Protein AF-A0A3N9USU7-F1 (afdb_monomer)

Nearest PDB structures (foldseek):
  6voa-assembly1_F  TM=7.037E-01  e=1.108E-03  Bos taurus
  4r7s-assembly1_A  TM=7.407E-01  e=3.455E-03  Parabacteroides merdae ATCC 43184
  2dba-assembly1_A  TM=7.774E-01  e=4.680E-02  Homo sapiens
  7kzv-assembly1_H  TM=7.382E-01  e=5.145E-02  Homo sapiens
  7kzv-assembly1_G  TM=6.366E-01  e=1.098E-01  Homo sapiens

Structure (mmCIF, N/CA/C/O backbone):
data_AF-A0A3N9USU7-F1
#
_entry.id   AF-A0A3N9USU7-F1
#
loop_
_atom_site.group_PDB
_atom_site.id
_atom_site.type_symbol
_atom_site.label_atom_id
_atom_site.label_alt_id
_atom_site.label_comp_id
_atom_site.label_asym_id
_atom_site.label_entity_id
_atom_site.label_seq_id
_atom_site.pdbx_PDB_ins_code
_atom_site.Cartn_x
_atom_site.Cartn_y
_atom_site.Cartn_z
_atom_site.occupancy
_atom_site.B_iso_or_equiv
_atom_site.auth_seq_id
_atom_site.auth_comp_id
_atom_site.auth_asym_id
_atom_site.auth_atom_id
_atom_site.pdbx_PDB_model_num
ATOM 1 N N . MET A 1 1 ? 10.419 -3.767 26.900 1.00 34.09 1 MET A N 1
ATOM 2 C CA . MET A 1 1 ? 9.539 -2.822 27.624 1.00 34.09 1 MET A CA 1
ATOM 3 C C . MET A 1 1 ? 8.390 -2.429 26.709 1.00 34.09 1 MET A C 1
ATOM 5 O O . MET A 1 1 ? 8.584 -2.387 25.503 1.00 34.09 1 MET A O 1
ATOM 9 N N . ALA A 1 2 ? 7.192 -2.307 27.275 1.00 44.47 2 ALA A N 1
ATOM 10 C CA . ALA A 1 2 ? 5.899 -2.467 26.617 1.00 44.47 2 ALA A CA 1
ATOM 11 C C . ALA A 1 2 ? 5.572 -1.433 25.521 1.00 44.47 2 ALA A C 1
ATOM 13 O O . ALA A 1 2 ? 5.472 -0.245 25.803 1.00 44.47 2 ALA A O 1
ATOM 14 N N . ALA A 1 3 ? 5.294 -1.914 24.306 1.00 43.53 3 ALA A N 1
ATOM 15 C CA . ALA A 1 3 ? 4.628 -1.146 23.243 1.00 43.53 3 ALA A CA 1
ATOM 16 C C . ALA A 1 3 ? 3.337 -1.831 22.736 1.00 43.53 3 ALA A C 1
ATOM 18 O O . ALA A 1 3 ? 2.728 -1.385 21.772 1.00 43.53 3 ALA A O 1
ATOM 19 N N . GLY A 1 4 ? 2.903 -2.920 23.382 1.00 44.00 4 GLY A N 1
ATOM 20 C CA . GLY A 1 4 ? 1.791 -3.760 22.916 1.00 44.00 4 GLY A CA 1
ATOM 21 C C . GLY A 1 4 ? 0.392 -3.370 23.408 1.00 44.00 4 GLY A C 1
ATOM 22 O O . GLY A 1 4 ? -0.530 -4.137 23.193 1.00 44.00 4 GLY A O 1
ATOM 23 N N . GLY A 1 5 ? 0.219 -2.241 24.110 1.00 54.34 5 GLY A N 1
ATOM 24 C CA . GLY A 1 5 ? -1.066 -1.896 24.753 1.00 54.34 5 GLY A CA 1
ATOM 25 C C . GLY A 1 5 ? -1.730 -0.596 24.293 1.00 54.34 5 GLY A C 1
ATOM 26 O O . GLY A 1 5 ? -2.933 -0.426 24.472 1.00 54.34 5 GLY A O 1
ATOM 27 N N . GLN A 1 6 ? -0.972 0.328 23.700 1.00 61.78 6 GLN A N 1
ATOM 28 C CA . GLN A 1 6 ? -1.475 1.655 23.334 1.00 61.78 6 GLN A CA 1
ATOM 29 C C . GLN A 1 6 ? -2.353 1.680 22.067 1.00 61.78 6 GLN A C 1
ATOM 31 O O . GLN A 1 6 ? -3.405 2.323 22.124 1.00 61.78 6 GLN A O 1
ATOM 36 N N . PRO A 1 7 ? -2.017 0.982 20.956 1.00 72.00 7 PRO A N 1
ATOM 37 C CA . PRO A 1 7 ? -2.860 1.032 19.760 1.00 72.00 7 PRO A CA 1
ATOM 38 C C . PRO A 1 7 ? -4.224 0.368 19.991 1.00 72.00 7 PRO A C 1
ATOM 40 O O . PRO A 1 7 ? -5.241 0.927 19.598 1.00 72.00 7 PRO A O 1
ATOM 43 N N . ASP A 1 8 ? -4.285 -0.754 20.713 1.00 82.19 8 ASP A N 1
ATOM 44 C CA . ASP A 1 8 ? -5.541 -1.486 20.932 1.00 82.19 8 ASP A CA 1
ATOM 45 C C . ASP A 1 8 ? -6.534 -0.720 21.820 1.00 82.19 8 ASP A C 1
ATOM 47 O O . ASP A 1 8 ? -7.746 -0.751 21.587 1.00 82.19 8 ASP A O 1
ATOM 51 N N . GLN A 1 9 ? -6.039 -0.010 22.841 1.00 87.19 9 GLN A N 1
ATOM 52 C CA . GLN A 1 9 ? -6.876 0.864 23.667 1.00 87.19 9 GLN A CA 1
ATOM 53 C C . GLN A 1 9 ? -7.347 2.091 22.881 1.00 87.19 9 GLN A C 1
ATOM 55 O O . GLN A 1 9 ? -8.535 2.418 22.929 1.00 87.19 9 GLN A O 1
ATOM 60 N N . ALA A 1 10 ? -6.453 2.727 22.115 1.00 89.31 10 ALA A N 1
ATOM 61 C CA . ALA A 1 10 ? -6.803 3.862 21.266 1.00 89.31 10 ALA A CA 1
ATOM 62 C C . ALA A 1 10 ? -7.875 3.482 20.233 1.00 89.31 10 ALA A C 1
ATOM 64 O O . ALA A 1 10 ? -8.886 4.174 20.123 1.00 89.31 10 ALA A O 1
ATOM 65 N N . ILE A 1 11 ? -7.720 2.340 19.554 1.00 93.50 11 ILE A N 1
ATOM 66 C CA . ILE A 1 11 ? -8.699 1.816 18.591 1.00 93.50 11 ILE A CA 1
ATOM 67 C C . ILE A 1 11 ? -10.077 1.682 19.241 1.00 93.50 11 ILE A C 1
ATOM 69 O O . ILE A 1 11 ? -11.057 2.161 18.677 1.00 93.50 11 ILE A O 1
ATOM 73 N N . LYS A 1 12 ? -10.176 1.091 20.440 1.00 93.44 12 LYS A N 1
ATOM 74 C CA . LYS A 1 12 ? -11.467 0.933 21.138 1.00 93.44 12 LYS A CA 1
ATOM 75 C C . LYS A 1 12 ? -12.137 2.274 21.437 1.00 93.44 12 LYS A C 1
ATOM 77 O O . LYS A 1 12 ? -13.338 2.413 21.206 1.00 93.44 12 LYS A O 1
ATOM 82 N N . ILE A 1 13 ? -11.376 3.251 21.930 1.00 94.12 13 ILE A N 1
ATOM 83 C CA . ILE A 1 13 ? -11.892 4.590 22.256 1.00 94.12 13 ILE A CA 1
ATOM 84 C C . ILE A 1 13 ? -12.373 5.294 20.984 1.00 94.12 13 ILE A C 1
ATOM 86 O O . ILE A 1 13 ? -13.495 5.798 20.932 1.00 94.12 13 ILE A O 1
ATOM 90 N N . ILE A 1 14 ? -11.565 5.276 19.925 1.00 94.75 14 ILE A N 1
ATOM 91 C CA . ILE A 1 14 ? -11.911 5.934 18.664 1.00 94.75 14 ILE A CA 1
ATOM 92 C C . ILE A 1 14 ? -13.103 5.232 18.001 1.00 94.75 14 ILE A C 1
ATOM 94 O O . ILE A 1 14 ? -14.000 5.898 17.496 1.00 94.75 14 ILE A O 1
ATOM 98 N N . GLN A 1 15 ? -13.195 3.901 18.062 1.00 95.62 15 GLN A N 1
ATOM 99 C CA . GLN A 1 15 ? -14.369 3.163 17.585 1.00 95.62 15 GLN A CA 1
ATOM 100 C C . GLN A 1 15 ? -15.650 3.573 18.322 1.00 95.62 15 GLN A C 1
ATOM 102 O O . GLN A 1 15 ? -16.704 3.667 17.695 1.00 95.62 15 GLN A O 1
ATOM 107 N N . GLN A 1 16 ? -15.590 3.829 19.633 1.00 95.50 16 GLN A N 1
ATOM 108 C CA . GLN A 1 16 ? -16.732 4.380 20.368 1.00 95.50 16 GLN A CA 1
ATOM 109 C C . GLN A 1 16 ? -17.076 5.791 19.880 1.00 95.50 16 GLN A C 1
ATOM 111 O O . GLN A 1 16 ? -18.247 6.069 19.632 1.00 95.50 16 GLN A O 1
ATOM 116 N N . ALA A 1 17 ? -16.079 6.650 19.655 1.00 93.25 17 ALA A N 1
ATOM 117 C CA . ALA A 1 17 ? -16.295 7.985 19.098 1.00 93.25 17 ALA A CA 1
ATOM 118 C C . ALA A 1 17 ? -16.942 7.937 17.699 1.00 93.25 17 ALA A C 1
ATOM 120 O O . ALA A 1 17 ? -17.908 8.654 17.440 1.00 93.25 17 ALA A O 1
ATOM 121 N N . VAL A 1 18 ? -16.486 7.032 16.825 1.00 95.25 18 VAL A N 1
ATOM 122 C CA . VAL A 1 18 ? -17.090 6.785 15.506 1.00 95.25 18 VAL A CA 1
ATOM 123 C C . VAL A 1 18 ? -18.512 6.235 15.645 1.00 95.25 18 VAL A C 1
ATOM 125 O O . VAL A 1 18 ? -19.381 6.611 14.872 1.00 95.25 18 VAL A O 1
ATOM 128 N N . LYS A 1 19 ? -18.809 5.386 16.636 1.00 95.44 19 LYS A N 1
ATOM 129 C CA . LYS A 1 19 ? -20.190 4.929 16.886 1.00 95.44 19 LYS A CA 1
ATOM 130 C C . LYS A 1 19 ? -21.110 6.067 17.327 1.00 95.44 19 LYS A C 1
ATOM 132 O O . LYS A 1 19 ? -22.258 6.105 16.896 1.00 95.44 19 LYS A O 1
ATOM 137 N N . LEU A 1 20 ? -20.616 6.973 18.171 1.00 95.81 20 LEU A N 1
ATOM 138 C CA . LEU A 1 20 ? -21.375 8.125 18.665 1.00 95.81 20 LEU A CA 1
ATOM 139 C C . LEU A 1 20 ? -21.630 9.157 17.564 1.00 95.81 20 LEU A C 1
ATOM 141 O O . LEU A 1 20 ? -22.724 9.707 17.479 1.00 95.81 20 LEU A O 1
ATOM 145 N N . ASN A 1 21 ? -20.645 9.389 16.696 1.00 94.44 21 ASN A N 1
ATOM 146 C CA . ASN A 1 21 ? -20.811 10.224 15.516 1.00 94.44 21 ASN A CA 1
ATOM 147 C C . ASN A 1 21 ? -20.295 9.507 14.263 1.00 94.44 21 ASN A C 1
ATOM 149 O O . ASN A 1 21 ? -19.167 9.758 13.820 1.00 94.44 21 ASN A O 1
ATOM 153 N N . PRO A 1 22 ? -21.142 8.674 13.629 1.00 93.44 22 PRO A N 1
ATOM 154 C CA . PRO A 1 22 ? -20.738 7.909 12.467 1.00 93.44 22 PRO A CA 1
ATOM 155 C C . PRO A 1 22 ? -20.273 8.776 11.323 1.00 93.44 22 PRO A C 1
ATOM 157 O O . PRO A 1 22 ? -19.452 8.293 10.575 1.00 93.44 22 PRO A O 1
ATOM 160 N N . LYS A 1 23 ? -20.748 10.015 11.157 1.00 94.50 23 LYS A N 1
ATOM 161 C CA . LYS A 1 23 ? -20.393 10.874 10.014 1.00 94.50 23 LYS A CA 1
ATOM 162 C C . LYS A 1 23 ? -19.102 11.672 10.217 1.00 94.50 23 LYS A C 1
ATOM 164 O O . LYS A 1 23 ? -18.690 12.362 9.289 1.00 94.50 23 LYS A O 1
ATOM 169 N N . SER A 1 24 ? -18.472 11.588 11.389 1.00 96.38 24 SER A N 1
ATOM 170 C CA . SER A 1 24 ? -17.226 12.305 11.660 1.00 96.38 24 SER A CA 1
ATOM 171 C C . SER A 1 24 ? -16.084 11.749 10.810 1.00 96.38 24 SER A C 1
ATOM 173 O O . SER A 1 24 ? -15.564 10.666 11.084 1.00 96.38 24 SER A O 1
ATOM 175 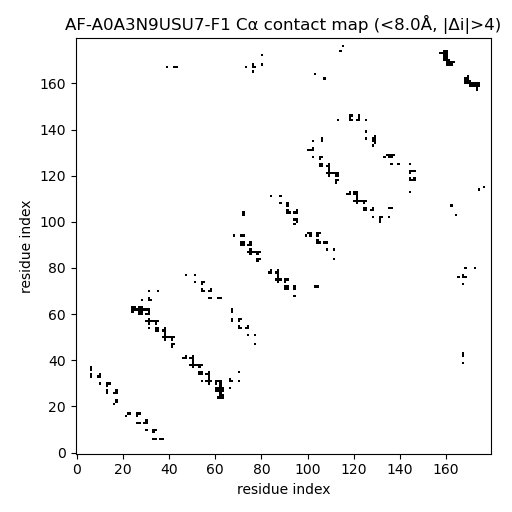N N . VAL A 1 25 ? -15.694 12.497 9.774 1.00 95.94 25 VAL A N 1
ATOM 176 C CA . VAL A 1 25 ? -14.514 12.178 8.956 1.00 95.94 25 VAL A CA 1
ATOM 177 C C . VAL A 1 25 ? -13.261 12.217 9.822 1.00 95.94 25 VAL A C 1
ATOM 179 O O . VAL A 1 25 ? -12.462 11.302 9.739 1.00 95.94 25 VAL A O 1
ATOM 182 N N . GLU A 1 26 ? -13.141 13.183 10.734 1.00 95.06 26 GLU A N 1
ATOM 183 C CA . GLU A 1 26 ? -11.996 13.307 11.641 1.00 95.06 26 GLU A CA 1
ATOM 184 C C . GLU A 1 26 ? -11.804 12.065 12.527 1.00 95.06 26 GLU A C 1
ATOM 186 O O . GLU A 1 26 ? -10.711 11.504 12.585 1.00 95.06 26 GLU A O 1
ATOM 191 N N . ALA A 1 27 ? -12.871 11.566 13.165 1.00 95.31 27 ALA A N 1
ATOM 192 C CA . ALA A 1 27 ? -12.779 10.368 14.004 1.00 95.31 27 ALA A CA 1
ATOM 193 C C . ALA A 1 27 ? -12.429 9.116 13.180 1.00 95.31 27 ALA A C 1
ATOM 195 O O . ALA A 1 27 ? -11.672 8.257 13.632 1.00 95.31 27 ALA A O 1
ATOM 196 N N . ARG A 1 28 ? -12.952 9.020 11.954 1.00 97.25 28 ARG A N 1
ATOM 197 C CA . ARG A 1 28 ? -12.626 7.944 11.009 1.00 97.25 28 ARG A CA 1
ATOM 198 C C . ARG A 1 28 ? -11.190 8.039 10.487 1.00 97.25 28 ARG A C 1
ATOM 200 O O . ARG A 1 28 ? -10.523 7.013 10.404 1.00 97.25 28 ARG A O 1
ATOM 207 N N . SER A 1 29 ? -10.700 9.242 10.187 1.00 97.38 29 SER A N 1
ATOM 208 C CA . SER A 1 29 ? -9.308 9.510 9.806 1.00 97.38 29 SER A CA 1
ATOM 209 C C . SER A 1 29 ? -8.358 9.128 10.927 1.00 97.38 29 SER A C 1
ATOM 211 O O . SER A 1 29 ? -7.372 8.435 10.687 1.00 97.38 29 SER A O 1
ATOM 213 N N . LEU A 1 30 ? -8.686 9.498 12.167 1.00 96.19 30 LEU A N 1
ATOM 214 C CA . LEU A 1 30 ? -7.908 9.109 13.336 1.00 96.19 30 LEU A CA 1
ATOM 215 C C . LEU A 1 30 ? -7.885 7.585 13.502 1.00 96.19 30 LEU A C 1
ATOM 217 O O . LEU A 1 30 ? -6.827 7.010 13.748 1.00 96.19 30 LEU A O 1
ATOM 221 N N . LEU A 1 31 ? -9.025 6.915 13.303 1.00 96.44 31 LEU A N 1
ATOM 222 C CA . LEU A 1 31 ? -9.096 5.455 13.341 1.00 96.44 31 LEU A CA 1
ATOM 223 C C . LEU A 1 31 ? -8.201 4.821 12.266 1.00 96.44 31 LEU A C 1
ATOM 225 O O . LEU A 1 31 ? -7.416 3.924 12.573 1.00 96.44 31 LEU A O 1
ATOM 229 N N . GLY A 1 32 ? -8.276 5.317 11.028 1.00 96.94 32 GLY A N 1
ATOM 230 C CA . GLY A 1 32 ? -7.427 4.877 9.921 1.00 96.94 32 GLY A CA 1
ATOM 231 C C . GLY A 1 32 ? -5.936 5.089 10.195 1.00 96.94 32 GLY A C 1
ATOM 232 O O . GLY A 1 32 ? -5.133 4.188 9.962 1.00 96.94 32 GLY A O 1
ATOM 233 N N . ALA A 1 33 ? -5.560 6.235 10.765 1.00 95.25 33 ALA A N 1
ATOM 234 C CA . ALA A 1 33 ? -4.178 6.543 11.118 1.00 95.25 33 ALA A CA 1
ATOM 235 C C . ALA A 1 33 ? -3.625 5.602 12.202 1.00 95.25 33 ALA A C 1
ATOM 237 O O . ALA A 1 33 ? -2.498 5.117 12.075 1.00 95.25 33 ALA A O 1
ATOM 238 N N . VAL A 1 34 ? -4.413 5.290 13.237 1.00 95.50 34 VAL A N 1
ATOM 239 C CA . VAL A 1 34 ? -3.999 4.342 14.286 1.00 95.50 34 VAL A CA 1
ATOM 240 C C . VAL A 1 34 ? -3.858 2.926 13.723 1.00 95.50 34 VAL A C 1
ATOM 242 O O . VAL A 1 34 ? -2.869 2.251 14.015 1.00 95.50 34 VAL A O 1
ATOM 245 N N . TYR A 1 35 ? -4.779 2.492 12.860 1.00 96.94 35 TYR A N 1
ATOM 246 C CA . TYR A 1 35 ? -4.643 1.218 12.151 1.00 96.94 35 TYR A CA 1
ATOM 247 C C . TYR A 1 35 ? -3.398 1.170 11.260 1.00 96.94 35 TYR A C 1
ATOM 249 O O . TYR A 1 35 ? -2.695 0.159 11.241 1.00 96.94 35 TYR A O 1
ATOM 257 N N . ASN A 1 36 ? -3.066 2.267 10.575 1.00 94.06 36 ASN A N 1
ATOM 258 C CA . ASN A 1 36 ? -1.843 2.360 9.785 1.00 94.06 36 ASN A CA 1
ATOM 259 C C . ASN A 1 36 ? -0.592 2.197 10.666 1.00 94.06 36 ASN A C 1
ATOM 261 O O . ASN A 1 36 ? 0.300 1.417 10.343 1.00 94.06 36 ASN A O 1
ATOM 265 N N . GLN A 1 37 ? -0.537 2.878 11.815 1.00 92.25 37 GLN A N 1
ATOM 266 C CA . GLN A 1 37 ? 0.569 2.738 12.771 1.00 92.25 37 GLN A CA 1
ATOM 267 C C . GLN A 1 37 ? 0.694 1.305 13.302 1.00 92.25 37 GLN A C 1
ATOM 269 O O . GLN A 1 37 ? 1.800 0.760 13.356 1.00 92.25 37 GLN A O 1
ATOM 274 N N . GLN A 1 38 ? -0.432 0.671 13.641 1.00 93.25 38 GLN A N 1
ATOM 275 C CA . GLN A 1 38 ? -0.467 -0.728 14.062 1.00 93.25 38 GLN A CA 1
ATOM 276 C C . GLN A 1 38 ? 0.068 -1.650 12.961 1.00 93.25 38 GLN A C 1
ATOM 278 O O . GLN A 1 38 ? 0.924 -2.494 13.231 1.00 93.25 38 GLN A O 1
ATOM 283 N N . ALA A 1 39 ? -0.370 -1.457 11.714 1.00 93.06 39 ALA A N 1
ATOM 284 C CA . ALA A 1 39 ? 0.133 -2.212 10.576 1.00 93.06 39 ALA A CA 1
ATOM 285 C C . ALA A 1 39 ? 1.648 -2.053 10.413 1.00 93.06 39 ALA A C 1
ATOM 287 O O . ALA A 1 39 ? 2.347 -3.047 10.234 1.00 93.06 39 ALA A O 1
ATOM 288 N N . MET A 1 40 ? 2.183 -0.833 10.529 1.00 88.50 40 MET A N 1
ATOM 289 C CA . MET A 1 40 ? 3.626 -0.598 10.404 1.00 88.50 40 MET A CA 1
ATOM 290 C C . MET A 1 40 ? 4.412 -1.344 11.488 1.00 88.50 40 MET A C 1
ATOM 292 O O . MET A 1 40 ? 5.423 -1.979 11.188 1.00 88.50 40 MET A O 1
ATOM 296 N N . ALA A 1 41 ? 3.925 -1.331 12.732 1.00 89.00 41 ALA A N 1
ATOM 297 C CA . ALA A 1 41 ? 4.538 -2.077 13.828 1.00 89.00 41 ALA A CA 1
ATOM 298 C C . ALA A 1 41 ? 4.497 -3.598 13.591 1.00 89.00 41 ALA A C 1
ATOM 300 O O . ALA A 1 41 ? 5.492 -4.289 13.813 1.00 89.00 41 ALA A O 1
ATOM 301 N N . LEU A 1 42 ? 3.377 -4.124 13.086 1.00 90.12 42 LEU A N 1
ATOM 302 C CA . LEU A 1 42 ? 3.230 -5.541 12.735 1.00 90.12 42 LEU A CA 1
ATOM 303 C C . LEU A 1 42 ? 4.167 -5.944 11.587 1.00 90.12 42 LEU A C 1
ATOM 305 O O . LEU A 1 42 ? 4.771 -7.016 11.622 1.00 90.12 42 LEU A O 1
ATOM 309 N N . LEU A 1 43 ? 4.373 -5.059 10.609 1.00 84.31 43 LEU A N 1
ATOM 310 C CA . LEU A 1 43 ? 5.288 -5.281 9.487 1.00 84.31 43 LEU A CA 1
ATOM 311 C C . LEU A 1 43 ? 6.753 -5.320 9.911 1.00 84.31 43 LEU A C 1
ATOM 313 O O . LEU A 1 43 ? 7.513 -6.101 9.330 1.00 84.31 43 LEU A O 1
ATOM 317 N N . GLN A 1 44 ? 7.140 -4.520 10.909 1.00 83.31 44 GLN A N 1
ATOM 318 C CA . GLN A 1 44 ? 8.469 -4.580 11.529 1.00 83.31 44 GLN A CA 1
ATOM 319 C C . GLN A 1 44 ? 8.691 -5.896 12.281 1.00 83.31 44 GLN A C 1
ATOM 321 O O . GLN A 1 44 ? 9.804 -6.412 12.304 1.00 83.31 44 GLN A O 1
ATOM 326 N N . GLN A 1 45 ? 7.626 -6.463 12.849 1.00 86.75 45 GLN A N 1
ATOM 327 C CA . GLN A 1 45 ? 7.648 -7.769 13.513 1.00 86.75 45 GLN A CA 1
ATOM 328 C C . GLN A 1 45 ? 7.560 -8.946 12.525 1.00 86.75 45 GLN A C 1
ATOM 330 O O . GLN A 1 45 ? 7.634 -10.099 12.939 1.00 86.75 45 GLN A O 1
ATOM 335 N N . GLY A 1 46 ? 7.387 -8.679 11.225 1.00 84.94 46 GLY A N 1
ATOM 336 C CA . GLY A 1 46 ? 7.219 -9.708 10.196 1.00 84.94 46 GLY A CA 1
ATOM 337 C C . GLY A 1 46 ? 5.831 -10.356 10.169 1.00 84.94 46 GLY A C 1
ATOM 338 O O . GLY A 1 46 ? 5.625 -11.307 9.420 1.00 84.94 46 GLY A O 1
ATOM 339 N N . ASN A 1 47 ? 4.864 -9.845 10.935 1.00 90.31 47 ASN A N 1
ATOM 340 C CA . ASN A 1 47 ? 3.505 -10.374 10.973 1.00 90.31 47 ASN A CA 1
ATOM 341 C C . ASN A 1 47 ? 2.667 -9.797 9.817 1.00 90.31 47 ASN A C 1
ATOM 343 O O . ASN A 1 47 ? 1.899 -8.849 9.990 1.00 90.31 47 ASN A O 1
ATOM 347 N N . LEU A 1 48 ? 2.878 -10.344 8.616 1.00 88.19 48 LEU A N 1
ATOM 348 C CA . LEU A 1 48 ? 2.313 -9.816 7.368 1.00 88.19 48 LEU A CA 1
ATOM 349 C C . LEU A 1 48 ? 0.782 -9.894 7.326 1.00 88.19 48 LEU A C 1
ATOM 351 O O . LEU A 1 48 ? 0.136 -8.923 6.936 1.00 88.19 48 LEU A O 1
ATOM 355 N N . ASP A 1 49 ? 0.189 -11.004 7.773 1.00 92.75 49 ASP A N 1
ATOM 356 C CA . ASP A 1 49 ? -1.267 -11.171 7.726 1.00 92.75 49 ASP A CA 1
ATOM 357 C C . ASP A 1 49 ? -1.982 -10.237 8.706 1.00 92.75 49 ASP A C 1
ATOM 359 O O . ASP A 1 49 ? -2.955 -9.584 8.325 1.00 92.75 49 ASP A O 1
ATOM 363 N N . ALA A 1 50 ? -1.477 -10.093 9.937 1.00 93.50 50 ALA A N 1
ATOM 364 C CA . ALA A 1 50 ? -2.050 -9.144 10.890 1.00 93.50 50 ALA A CA 1
ATOM 365 C C . ALA A 1 50 ? -1.885 -7.695 10.405 1.00 93.50 50 ALA A C 1
ATOM 367 O O . ALA A 1 50 ? -2.791 -6.877 10.563 1.00 93.50 50 ALA A O 1
ATOM 368 N N . ALA A 1 51 ? -0.751 -7.371 9.777 1.00 93.69 51 ALA A N 1
ATOM 369 C CA . ALA A 1 51 ? -0.558 -6.059 9.178 1.00 93.69 51 ALA A CA 1
ATOM 370 C C . ALA A 1 51 ? -1.553 -5.781 8.048 1.00 93.69 51 ALA A C 1
ATOM 372 O O . ALA A 1 51 ? -2.095 -4.679 7.975 1.00 93.69 51 ALA A O 1
ATOM 373 N N . ARG A 1 52 ? -1.825 -6.777 7.193 1.00 95.19 52 ARG A N 1
ATOM 374 C CA . ARG A 1 52 ? -2.830 -6.656 6.133 1.00 95.19 52 ARG A CA 1
ATOM 375 C C . ARG A 1 52 ? -4.207 -6.365 6.716 1.00 95.19 52 ARG A C 1
ATOM 377 O O . ARG A 1 52 ? -4.849 -5.413 6.287 1.00 95.19 52 ARG A O 1
ATOM 384 N N . GLN A 1 53 ? -4.613 -7.129 7.731 1.00 96.38 53 GLN A N 1
ATOM 385 C CA . GLN A 1 53 ? -5.893 -6.935 8.416 1.00 96.38 53 GLN A CA 1
ATOM 386 C C . GLN A 1 53 ? -6.008 -5.532 9.022 1.00 96.38 53 GLN A C 1
ATOM 388 O O . GLN A 1 53 ? -7.057 -4.903 8.912 1.00 96.38 53 GLN A O 1
ATOM 393 N N . ALA A 1 54 ? -4.931 -5.015 9.622 1.00 95.88 54 ALA A N 1
ATOM 394 C CA . ALA A 1 54 ? -4.910 -3.656 10.153 1.00 95.88 54 ALA A CA 1
ATOM 395 C C . ALA A 1 54 ? -5.059 -2.601 9.039 1.00 95.88 54 ALA A C 1
ATOM 397 O O . ALA A 1 54 ? -5.880 -1.697 9.171 1.00 95.88 54 ALA A O 1
ATOM 398 N N . LEU A 1 55 ? -4.342 -2.734 7.915 1.00 96.56 55 LEU A N 1
ATOM 399 C CA . LEU A 1 55 ? -4.483 -1.820 6.769 1.00 96.56 55 LEU A CA 1
ATOM 400 C C . LEU A 1 55 ? -5.903 -1.846 6.190 1.00 96.56 55 LEU A C 1
ATOM 402 O O . LEU A 1 55 ? -6.498 -0.794 5.969 1.00 96.56 55 LEU A O 1
ATOM 406 N N . GLU A 1 56 ? -6.467 -3.038 5.993 1.00 96.81 56 GLU A N 1
ATOM 407 C CA . GLU A 1 56 ? -7.836 -3.216 5.504 1.00 96.81 56 GLU A CA 1
ATOM 408 C C . GLU A 1 56 ? -8.859 -2.602 6.469 1.00 96.81 56 GLU A C 1
ATOM 410 O O . GLU A 1 56 ? -9.753 -1.881 6.029 1.00 96.81 56 GLU A O 1
ATOM 415 N N . AL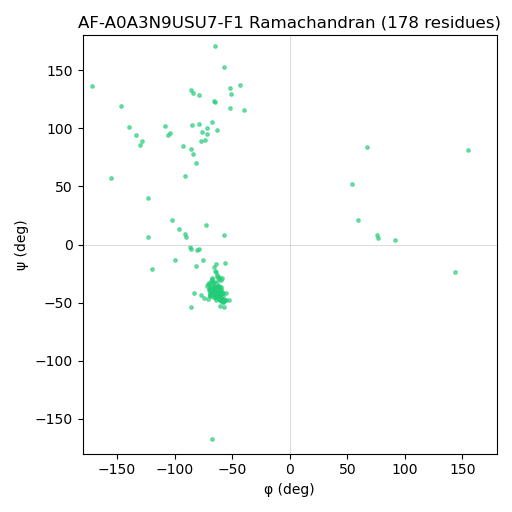A A 1 57 ? -8.702 -2.801 7.782 1.00 96.88 57 ALA A N 1
ATOM 416 C CA . ALA A 1 57 ? -9.554 -2.175 8.792 1.00 96.88 57 ALA A CA 1
ATOM 417 C C . ALA A 1 57 ? -9.461 -0.640 8.762 1.00 96.88 57 ALA A C 1
ATOM 419 O O . ALA A 1 57 ? -10.484 0.041 8.865 1.00 96.88 57 ALA A O 1
ATOM 420 N N . GLY A 1 58 ? -8.259 -0.094 8.556 1.00 96.75 58 GLY A N 1
ATOM 421 C CA . GLY A 1 58 ? -8.052 1.339 8.361 1.00 96.75 58 GLY A CA 1
ATOM 422 C C . GLY A 1 58 ? -8.789 1.875 7.134 1.00 96.75 58 GLY A C 1
ATOM 423 O O . GLY A 1 58 ? -9.455 2.904 7.223 1.00 96.75 58 GLY A O 1
ATOM 424 N N . ILE A 1 59 ? -8.742 1.156 6.009 1.00 95.88 59 ILE A N 1
ATOM 425 C CA . ILE A 1 59 ? -9.453 1.533 4.774 1.00 95.88 59 ILE A CA 1
ATOM 426 C C . ILE A 1 59 ? -10.971 1.493 5.004 1.00 95.88 59 ILE A C 1
ATOM 428 O O . ILE A 1 59 ? -11.693 2.412 4.611 1.00 95.88 59 ILE A O 1
ATOM 432 N N . GLN A 1 60 ? -11.472 0.474 5.711 1.00 96.44 60 GLN A N 1
ATOM 433 C CA . GLN A 1 60 ? -12.895 0.363 6.054 1.00 96.44 60 GLN A CA 1
ATOM 434 C C . GLN A 1 60 ? -13.388 1.465 6.998 1.00 96.44 60 GLN A C 1
ATOM 436 O O . GLN A 1 60 ? -14.593 1.728 7.039 1.00 96.44 60 GLN A O 1
ATOM 441 N N . ALA A 1 61 ? -12.490 2.146 7.720 1.00 95.00 61 ALA A N 1
ATOM 442 C CA . ALA A 1 61 ? -12.862 3.301 8.529 1.00 95.00 61 ALA A CA 1
ATOM 443 C C . ALA A 1 61 ? -13.389 4.463 7.672 1.00 95.00 61 ALA A C 1
ATOM 445 O O . ALA A 1 61 ? -14.176 5.258 8.182 1.00 95.00 61 ALA A O 1
ATOM 446 N N . LYS A 1 62 ? -13.030 4.536 6.377 1.00 93.88 62 LYS A N 1
ATOM 447 C CA . LYS A 1 62 ? -13.454 5.598 5.443 1.00 93.88 62 LYS A CA 1
ATOM 448 C C . LYS A 1 62 ? -13.137 6.995 5.988 1.00 93.88 62 LYS A C 1
ATOM 450 O O . LYS A 1 62 ? -14.029 7.842 6.114 1.00 93.88 62 LYS A O 1
ATOM 455 N N . GLY A 1 63 ? -11.877 7.176 6.384 1.00 93.94 63 GLY A N 1
ATOM 456 C CA . GLY A 1 63 ? -11.320 8.479 6.739 1.00 93.94 63 GLY A CA 1
ATOM 457 C C . GLY A 1 63 ? -11.223 9.407 5.528 1.00 93.94 63 GLY A C 1
ATOM 458 O O . GLY A 1 63 ? -11.800 9.152 4.472 1.00 93.94 63 GLY A O 1
ATOM 459 N N . ASP A 1 64 ? -10.493 10.500 5.688 1.00 94.94 64 ASP A N 1
ATOM 460 C CA . ASP A 1 64 ? -10.184 11.406 4.587 1.00 94.94 64 ASP A CA 1
ATOM 461 C C . ASP A 1 64 ? -9.308 10.752 3.501 1.00 94.94 64 ASP A C 1
ATOM 463 O O . ASP A 1 64 ? -8.803 9.629 3.638 1.00 94.94 64 ASP A O 1
ATOM 467 N N . ALA A 1 65 ? -9.163 11.477 2.390 1.00 92.06 65 ALA A N 1
ATOM 468 C CA . ALA A 1 65 ? 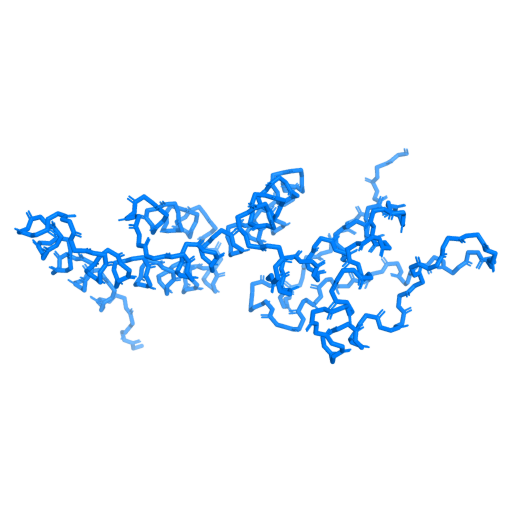-8.411 11.029 1.227 1.00 92.06 65 ALA A CA 1
ATOM 469 C C . ALA A 1 65 ? -6.942 10.746 1.566 1.00 92.06 65 ALA A C 1
ATOM 471 O O . ALA A 1 65 ? -6.451 9.668 1.252 1.00 92.06 65 ALA A O 1
ATOM 472 N N . ALA A 1 66 ? -6.271 11.641 2.297 1.00 90.94 66 ALA A N 1
ATOM 473 C CA . ALA A 1 66 ? -4.848 11.508 2.604 1.00 90.94 66 ALA A CA 1
ATOM 474 C C . ALA A 1 66 ? -4.540 10.251 3.439 1.00 90.94 66 ALA A C 1
ATOM 476 O O . ALA A 1 66 ? -3.588 9.520 3.155 1.00 90.94 66 ALA A O 1
ATOM 477 N N . VAL 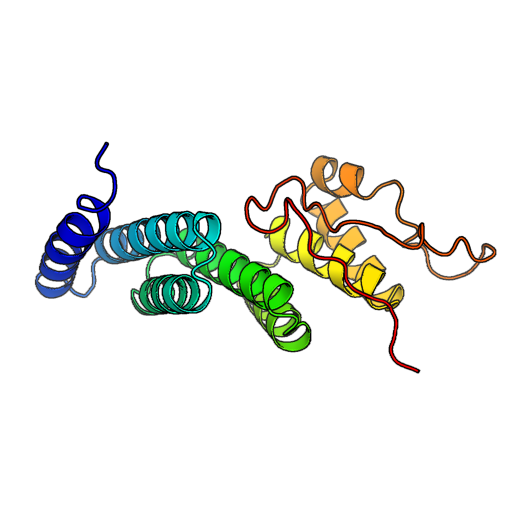A 1 67 ? -5.364 9.954 4.451 1.00 93.19 67 VAL A N 1
ATOM 478 C CA . VAL A 1 67 ? -5.227 8.725 5.250 1.00 93.19 67 VAL A CA 1
ATOM 479 C C . VAL A 1 67 ? -5.505 7.488 4.395 1.00 93.19 67 VAL A C 1
ATOM 481 O O . VAL A 1 67 ? -4.774 6.499 4.482 1.00 93.19 67 VAL A O 1
ATOM 484 N N . THR A 1 68 ? -6.535 7.543 3.551 1.00 92.31 68 THR A N 1
ATOM 485 C CA . THR A 1 68 ? -6.924 6.436 2.666 1.00 92.31 68 THR A CA 1
ATOM 486 C C . THR A 1 68 ? -5.831 6.127 1.634 1.00 92.31 68 THR A C 1
ATOM 488 O O . THR A 1 68 ? -5.452 4.967 1.467 1.00 92.31 68 THR A O 1
ATOM 491 N N . GLU A 1 69 ? -5.250 7.153 1.014 1.00 91.12 69 GLU A N 1
ATOM 492 C CA . GLU A 1 69 ? -4.117 7.064 0.086 1.00 91.12 69 GLU A CA 1
ATOM 493 C C . GLU A 1 69 ? -2.896 6.411 0.744 1.00 91.12 69 GLU A C 1
ATOM 495 O O . GLU A 1 69 ? -2.322 5.460 0.205 1.00 91.12 69 GLU A O 1
ATOM 500 N N . ALA A 1 70 ? -2.529 6.858 1.951 1.00 90.38 70 ALA A N 1
ATOM 501 C CA . ALA A 1 70 ? -1.414 6.287 2.701 1.00 90.38 70 ALA A CA 1
ATOM 502 C C . ALA A 1 70 ? -1.631 4.798 3.028 1.00 90.38 70 ALA A C 1
ATOM 504 O O . ALA A 1 70 ? -0.710 3.987 2.889 1.00 90.38 70 ALA A O 1
ATOM 505 N N . LEU A 1 71 ? -2.851 4.421 3.427 1.00 94.69 71 LEU A N 1
ATOM 506 C CA . LEU A 1 71 ? -3.219 3.033 3.715 1.00 94.69 71 LEU A CA 1
ATOM 507 C C . LEU A 1 71 ? -3.139 2.145 2.466 1.00 94.69 71 LEU A C 1
ATOM 509 O O . LEU A 1 71 ? -2.546 1.066 2.524 1.00 94.69 71 LEU A O 1
ATOM 513 N N . HIS A 1 72 ? -3.680 2.595 1.331 1.00 94.38 72 HIS A N 1
ATOM 514 C CA . HIS A 1 72 ? -3.594 1.854 0.071 1.00 94.38 72 HIS A CA 1
ATOM 515 C C . HIS A 1 72 ? -2.152 1.728 -0.430 1.00 94.38 72 HIS A C 1
ATOM 517 O O . HIS A 1 72 ? -1.748 0.644 -0.854 1.00 94.38 72 HIS A O 1
ATOM 523 N N . ASN A 1 73 ? -1.344 2.787 -0.321 1.00 90.75 73 ASN A N 1
ATOM 524 C CA . ASN A 1 73 ? 0.074 2.728 -0.667 1.00 90.75 73 ASN A CA 1
ATOM 525 C C . ASN A 1 73 ? 0.829 1.687 0.180 1.00 90.75 73 ASN A C 1
ATOM 527 O O . ASN A 1 73 ? 1.620 0.901 -0.347 1.00 90.75 73 ASN A O 1
ATOM 531 N N . ASN A 1 74 ? 0.551 1.633 1.484 1.00 91.31 74 ASN A N 1
ATOM 532 C CA . ASN A 1 74 ? 1.158 0.652 2.382 1.00 91.31 74 ASN A CA 1
ATOM 533 C C . ASN A 1 74 ? 0.664 -0.776 2.111 1.00 91.31 74 ASN A C 1
ATOM 535 O O . ASN A 1 74 ? 1.455 -1.719 2.182 1.00 91.31 74 ASN A O 1
ATOM 539 N N . LEU A 1 75 ? -0.607 -0.946 1.739 1.00 94.62 75 LEU A N 1
ATOM 540 C CA . LEU A 1 75 ? -1.165 -2.239 1.338 1.00 94.62 75 LEU A CA 1
ATOM 541 C C . LEU A 1 75 ? -0.529 -2.752 0.040 1.00 94.62 75 LEU A C 1
ATOM 543 O O . LEU A 1 75 ? -0.172 -3.925 -0.047 1.00 94.62 75 LEU A O 1
ATOM 547 N N . ALA A 1 76 ? -0.305 -1.875 -0.938 1.00 92.88 76 ALA A N 1
ATOM 548 C CA . ALA A 1 76 ? 0.411 -2.217 -2.162 1.00 92.88 76 ALA A CA 1
ATOM 549 C C . ALA A 1 76 ? 1.868 -2.628 -1.881 1.00 92.88 76 ALA A C 1
ATOM 551 O O . ALA A 1 76 ? 2.325 -3.659 -2.375 1.00 92.88 76 ALA A O 1
ATOM 552 N N . CYS A 1 77 ? 2.575 -1.892 -1.015 1.00 87.19 77 CYS A N 1
ATOM 553 C CA . CYS A 1 77 ? 3.915 -2.276 -0.559 1.00 87.19 77 CYS A CA 1
ATOM 554 C C . CYS A 1 77 ? 3.923 -3.657 0.116 1.00 87.19 77 CYS A C 1
ATOM 556 O O . CYS A 1 77 ? 4.828 -4.459 -0.115 1.00 87.19 77 CYS A O 1
ATOM 558 N N . LEU A 1 78 ? 2.916 -3.952 0.944 1.00 89.50 78 LEU A N 1
ATOM 559 C CA . LEU A 1 78 ? 2.758 -5.265 1.564 1.00 89.50 78 LEU A CA 1
ATOM 560 C C . LEU A 1 78 ? 2.549 -6.361 0.513 1.00 89.50 78 LEU A C 1
ATOM 562 O O . LEU A 1 78 ? 3.186 -7.407 0.599 1.00 89.50 78 LEU A O 1
ATOM 566 N N . TYR A 1 79 ? 1.742 -6.112 -0.519 1.00 90.44 79 TYR A N 1
ATOM 567 C CA . TYR A 1 79 ? 1.592 -7.058 -1.623 1.00 90.44 79 TYR A CA 1
ATOM 568 C C . TYR A 1 79 ? 2.901 -7.320 -2.368 1.00 90.44 79 TYR A C 1
ATOM 570 O O . TYR A 1 79 ? 3.147 -8.468 -2.726 1.00 90.44 79 TYR A O 1
ATOM 578 N N . VAL A 1 80 ? 3.774 -6.321 -2.534 1.00 85.88 80 VAL A N 1
ATOM 579 C CA . VAL A 1 80 ? 5.125 -6.552 -3.079 1.00 85.88 80 VAL A CA 1
ATOM 580 C C . VAL A 1 80 ? 5.945 -7.471 -2.174 1.00 85.88 80 VAL A C 1
ATOM 582 O O . VAL A 1 80 ? 6.578 -8.399 -2.669 1.00 85.88 80 VAL A O 1
ATOM 585 N N . ARG A 1 81 ? 5.910 -7.273 -0.848 1.00 82.56 81 ARG A N 1
ATOM 586 C CA . ARG A 1 81 ? 6.613 -8.162 0.102 1.00 82.56 81 ARG A CA 1
ATOM 587 C C . ARG A 1 81 ? 6.114 -9.604 0.057 1.00 82.56 81 ARG A C 1
ATOM 589 O O . ARG A 1 81 ? 6.869 -10.516 0.368 1.00 82.56 81 ARG A O 1
ATOM 596 N N . GLU A 1 82 ? 4.847 -9.789 -0.283 1.00 84.81 82 GLU A N 1
ATOM 597 C CA . GLU A 1 82 ? 4.187 -11.088 -0.407 1.00 84.81 82 GLU A CA 1
ATOM 598 C C . GLU A 1 82 ? 4.259 -11.672 -1.827 1.00 84.81 82 GLU A C 1
ATOM 600 O O . GLU A 1 82 ? 3.562 -12.645 -2.106 1.00 84.81 82 GLU A O 1
ATOM 605 N N . ASP A 1 83 ? 5.040 -11.059 -2.724 1.00 84.69 83 ASP A N 1
ATOM 606 C CA . ASP A 1 83 ? 5.186 -11.442 -4.137 1.00 84.69 83 ASP A CA 1
ATOM 607 C C . ASP A 1 83 ? 3.867 -11.419 -4.946 1.00 84.69 83 ASP A C 1
ATOM 609 O O . ASP A 1 83 ? 3.711 -12.010 -6.011 1.00 84.69 83 ASP A O 1
ATOM 613 N N . LYS A 1 84 ? 2.870 -10.674 -4.463 1.00 88.88 84 LYS A N 1
ATOM 614 C CA . LYS A 1 84 ? 1.561 -10.486 -5.107 1.00 88.88 84 LYS A CA 1
ATOM 615 C C . LYS A 1 84 ? 1.594 -9.259 -6.015 1.00 88.88 84 LYS A C 1
ATOM 617 O O . LYS A 1 84 ? 0.823 -8.314 -5.833 1.00 88.88 84 LYS A O 1
ATOM 622 N N . LEU A 1 85 ? 2.495 -9.269 -6.993 1.00 86.62 85 LEU A N 1
ATOM 623 C CA . LEU A 1 85 ? 2.848 -8.083 -7.781 1.00 86.62 85 LEU A CA 1
ATOM 624 C C . LEU A 1 85 ? 1.665 -7.485 -8.554 1.00 86.62 85 LEU A C 1
ATOM 626 O O . LEU A 1 85 ? 1.506 -6.268 -8.566 1.00 86.62 85 LEU A O 1
ATOM 630 N N . ASP A 1 86 ? 0.787 -8.305 -9.135 1.00 91.75 86 ASP A N 1
ATOM 631 C CA . ASP A 1 86 ? -0.382 -7.791 -9.867 1.00 91.75 86 ASP A CA 1
ATOM 632 C C . ASP A 1 86 ? -1.388 -7.087 -8.939 1.00 91.75 86 ASP A C 1
ATOM 634 O O . ASP A 1 86 ? -1.993 -6.083 -9.316 1.00 91.75 86 ASP A O 1
ATOM 638 N N . ARG A 1 87 ? -1.511 -7.543 -7.682 1.00 93.38 87 ARG A N 1
ATOM 639 C CA . ARG A 1 87 ? -2.320 -6.848 -6.668 1.00 93.38 87 ARG A CA 1
ATOM 640 C C . ARG A 1 87 ? -1.687 -5.534 -6.237 1.00 93.38 87 ARG A C 1
ATOM 642 O O . ARG A 1 87 ? -2.416 -4.564 -6.035 1.00 93.38 87 ARG A O 1
ATOM 649 N N . ALA A 1 88 ? -0.362 -5.485 -6.113 1.00 92.19 88 ALA A N 1
ATOM 650 C CA . ALA A 1 88 ? 0.345 -4.237 -5.841 1.00 92.19 88 ALA A CA 1
ATOM 651 C C . ALA A 1 88 ? 0.106 -3.218 -6.966 1.00 92.19 88 ALA A C 1
ATOM 653 O O . ALA A 1 88 ? -0.300 -2.092 -6.682 1.00 92.19 88 ALA A O 1
ATOM 654 N N . VAL A 1 89 ? 0.248 -3.641 -8.232 1.00 94.62 89 VAL A N 1
ATOM 655 C CA . VAL A 1 89 ? -0.018 -2.792 -9.405 1.00 94.62 89 VAL A CA 1
ATOM 656 C C . VAL A 1 89 ? -1.443 -2.248 -9.384 1.00 94.62 89 VAL A C 1
ATOM 658 O O . VAL A 1 89 ? -1.626 -1.034 -9.432 1.00 94.62 89 VAL A O 1
ATOM 661 N N . GLY A 1 90 ? -2.445 -3.124 -9.256 1.00 95.75 90 GLY A N 1
ATOM 662 C CA . GLY A 1 90 ? -3.847 -2.703 -9.228 1.00 95.75 90 GLY A CA 1
ATOM 663 C C . GLY A 1 90 ? -4.150 -1.741 -8.076 1.00 95.75 90 GLY A C 1
ATOM 664 O O . GLY A 1 90 ? -4.898 -0.782 -8.252 1.00 95.75 90 GLY A O 1
ATOM 665 N N . THR A 1 91 ? -3.516 -1.943 -6.917 1.00 94.81 91 THR A N 1
ATOM 666 C CA . THR A 1 91 ? -3.693 -1.064 -5.754 1.00 94.81 91 THR A CA 1
ATOM 667 C C . THR A 1 91 ? -3.070 0.317 -5.981 1.00 94.81 91 THR A C 1
ATOM 669 O O . THR A 1 91 ? -3.714 1.317 -5.686 1.00 94.81 91 THR A O 1
ATOM 672 N N . TRP A 1 92 ? -1.862 0.420 -6.544 1.00 95.38 92 TRP A N 1
ATOM 673 C CA . TRP A 1 92 ? -1.279 1.733 -6.858 1.00 95.38 92 TRP A CA 1
ATOM 674 C C . TRP A 1 92 ? -1.989 2.445 -8.013 1.00 95.38 92 TRP A C 1
ATOM 676 O O . TRP A 1 92 ? -2.123 3.663 -7.982 1.00 95.38 92 TRP A O 1
ATOM 686 N N . GLN A 1 93 ? -2.503 1.710 -9.001 1.00 95.62 93 GLN A N 1
ATOM 687 C CA . GLN A 1 93 ? -3.334 2.293 -10.059 1.00 95.62 93 GLN A CA 1
ATOM 688 C C . GLN A 1 93 ? -4.653 2.861 -9.520 1.00 95.62 93 GLN A C 1
ATOM 690 O O . GLN A 1 93 ? -5.124 3.882 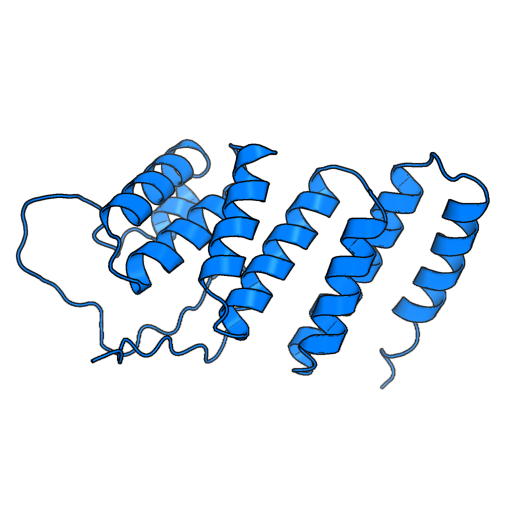-10.015 1.00 95.62 93 GLN A O 1
ATOM 695 N N . GLU A 1 94 ? -5.253 2.222 -8.512 1.00 92.50 94 GLU A N 1
ATOM 696 C CA . GLU A 1 94 ? -6.409 2.771 -7.793 1.00 92.50 94 GLU A CA 1
ATOM 697 C C . GLU A 1 94 ? -6.060 4.097 -7.120 1.00 92.50 94 GLU A C 1
ATOM 699 O O . GLU A 1 94 ? -6.774 5.080 -7.297 1.00 92.50 94 GLU A O 1
ATOM 704 N N . VAL A 1 95 ? -4.932 4.133 -6.408 1.00 92.19 95 VAL A N 1
ATOM 705 C CA . VAL A 1 95 ? -4.438 5.344 -5.746 1.00 92.19 95 VAL A CA 1
ATOM 706 C C . VAL A 1 95 ? -4.238 6.477 -6.752 1.00 92.19 95 VAL A C 1
ATOM 708 O O . VAL A 1 95 ? -4.789 7.551 -6.553 1.00 92.19 95 VAL A O 1
ATOM 711 N N . ILE A 1 96 ? -3.552 6.224 -7.870 1.00 95.31 96 ILE A N 1
ATOM 712 C CA . ILE A 1 96 ? -3.325 7.225 -8.932 1.00 95.31 96 ILE A CA 1
ATOM 713 C C . ILE A 1 96 ? -4.638 7.688 -9.566 1.00 95.31 96 ILE A C 1
ATOM 715 O O . ILE A 1 96 ? -4.794 8.854 -9.915 1.00 95.31 96 ILE A O 1
ATOM 719 N N . ARG A 1 97 ? -5.617 6.794 -9.726 1.00 93.81 97 ARG A N 1
ATOM 720 C CA . ARG A 1 97 ? -6.926 7.165 -10.275 1.00 93.81 97 ARG A CA 1
ATOM 721 C C . ARG A 1 97 ? -7.714 8.083 -9.339 1.00 93.81 97 ARG A C 1
ATOM 723 O O . ARG A 1 97 ? -8.510 8.878 -9.831 1.00 93.81 97 ARG A O 1
ATOM 730 N N . GLN A 1 98 ? -7.518 7.972 -8.027 1.00 90.56 98 GLN A N 1
ATOM 731 C CA . GLN A 1 98 ? -8.135 8.864 -7.042 1.00 90.56 98 GLN A CA 1
ATOM 732 C C . GLN A 1 98 ? -7.344 10.165 -6.873 1.00 90.56 98 GLN A C 1
ATOM 734 O O . GLN A 1 98 ? -7.941 11.238 -6.831 1.00 90.56 98 GLN A O 1
ATOM 739 N N . ASN A 1 99 ? -6.016 10.06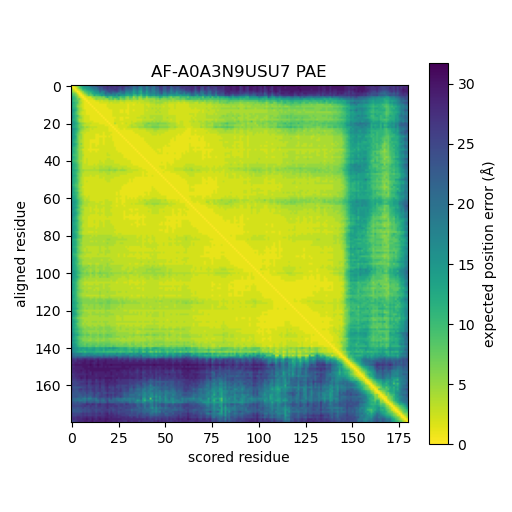6 -6.828 1.00 92.88 99 ASN A N 1
ATOM 740 C CA . ASN A 1 99 ? -5.089 11.182 -6.724 1.00 92.88 99 ASN A CA 1
ATOM 741 C C . ASN A 1 99 ? -3.944 11.020 -7.745 1.00 92.88 99 ASN A C 1
ATOM 743 O O . ASN A 1 99 ? -2.939 10.363 -7.447 1.00 92.88 99 ASN A O 1
ATOM 747 N N . PRO A 1 100 ? -4.075 11.630 -8.938 1.00 95.12 100 PRO A N 1
ATOM 748 C CA . PRO A 1 100 ? -3.047 11.571 -9.976 1.00 95.12 100 PRO A CA 1
ATOM 749 C C . PRO A 1 100 ? -1.724 12.237 -9.591 1.00 95.12 100 PRO A C 1
ATOM 751 O O . PRO A 1 100 ? -0.715 11.972 -10.228 1.00 95.12 100 PRO A O 1
ATOM 754 N N . ASP A 1 101 ? -1.714 13.081 -8.558 1.00 94.44 101 ASP A N 1
ATOM 755 C CA . ASP A 1 101 ? -0.535 13.832 -8.129 1.00 94.44 101 ASP A CA 1
ATOM 756 C C . ASP A 1 101 ? 0.128 13.202 -6.891 1.00 94.44 101 ASP A C 1
ATOM 758 O O . ASP A 1 101 ? 0.869 13.872 -6.175 1.00 94.44 101 ASP A O 1
ATOM 762 N N . MET A 1 102 ? -0.120 11.913 -6.609 1.00 90.88 102 MET A N 1
ATOM 763 C CA . MET A 1 102 ? 0.543 11.200 -5.513 1.00 90.88 102 MET A CA 1
ATOM 764 C C . MET A 1 102 ? 1.910 10.639 -5.959 1.00 90.88 102 MET A C 1
ATOM 766 O O . MET A 1 102 ? 1.969 9.575 -6.591 1.00 90.88 102 MET A O 1
ATOM 770 N N . PRO A 1 103 ? 3.041 11.273 -5.592 1.00 91.00 103 PRO A N 1
ATOM 771 C CA . PRO A 1 103 ? 4.352 10.904 -6.124 1.00 91.00 103 PRO A CA 1
ATOM 772 C C . PRO A 1 103 ? 4.781 9.489 -5.710 1.00 91.00 103 PRO A C 1
ATOM 774 O O . PRO A 1 103 ? 5.355 8.755 -6.516 1.00 91.00 103 PRO A O 1
ATOM 777 N N . GLN A 1 104 ? 4.440 9.041 -4.495 1.00 89.19 104 GLN A N 1
ATOM 778 C CA . GLN A 1 104 ? 4.841 7.716 -4.009 1.00 89.19 104 GLN A CA 1
ATOM 779 C C . GLN A 1 104 ? 4.254 6.581 -4.859 1.00 89.19 104 GLN A C 1
ATOM 781 O O . GLN A 1 104 ? 4.925 5.574 -5.075 1.00 89.19 104 GLN A O 1
ATOM 786 N N . ALA A 1 105 ? 3.024 6.726 -5.361 1.00 91.00 105 ALA A N 1
ATOM 787 C CA . ALA A 1 105 ? 2.390 5.695 -6.180 1.00 91.00 105 ALA A CA 1
ATOM 788 C C . ALA A 1 105 ? 3.069 5.571 -7.555 1.00 91.00 105 ALA A C 1
ATOM 790 O O . ALA A 1 105 ? 3.372 4.457 -7.989 1.00 91.00 105 ALA A O 1
ATOM 791 N N . HIS A 1 106 ? 3.395 6.702 -8.192 1.00 94.69 106 HIS A N 1
ATOM 792 C CA . HIS A 1 106 ? 4.150 6.724 -9.447 1.00 94.69 106 HIS A CA 1
ATOM 793 C C . HIS A 1 106 ? 5.573 6.182 -9.278 1.00 94.69 106 HIS A C 1
ATOM 795 O O . HIS A 1 106 ? 6.010 5.354 -10.074 1.00 94.69 106 HIS A O 1
ATOM 801 N N . TYR A 1 107 ? 6.282 6.574 -8.214 1.00 91.50 107 TYR A N 1
ATOM 802 C CA . TYR A 1 107 ? 7.608 6.037 -7.885 1.00 91.50 107 TYR A CA 1
ATOM 803 C C . TYR A 1 107 ? 7.580 4.512 -7.731 1.00 91.50 107 TYR A C 1
ATOM 805 O O . TYR A 1 107 ? 8.386 3.789 -8.324 1.00 91.50 107 TYR A O 1
ATOM 813 N N . ASN A 1 108 ? 6.603 4.017 -6.969 1.00 88.50 108 ASN A N 1
ATOM 814 C CA . ASN A 1 108 ? 6.431 2.600 -6.695 1.00 88.50 108 ASN A CA 1
ATOM 815 C C . ASN A 1 108 ? 6.103 1.773 -7.940 1.00 88.50 108 ASN A C 1
ATOM 817 O O . ASN A 1 108 ? 6.719 0.725 -8.160 1.00 88.50 108 ASN A O 1
ATOM 821 N N . LEU A 1 109 ? 5.194 2.254 -8.790 1.00 92.75 109 LEU A N 1
ATOM 822 C CA . LEU A 1 109 ? 4.897 1.596 -10.059 1.00 92.75 109 LEU A CA 1
ATOM 823 C C . LEU A 1 109 ? 6.062 1.672 -11.044 1.00 92.75 109 LEU A C 1
ATOM 825 O O . LEU A 1 109 ? 6.343 0.670 -11.696 1.00 92.75 109 LEU A O 1
ATOM 829 N N . ALA A 1 110 ? 6.763 2.807 -11.144 1.00 91.31 110 ALA A N 1
ATOM 830 C CA . ALA A 1 110 ? 7.913 2.948 -12.037 1.00 91.31 110 ALA A CA 1
ATOM 831 C C . ALA A 1 110 ? 8.973 1.882 -11.741 1.00 91.31 110 ALA A C 1
ATOM 833 O O . ALA A 1 110 ? 9.424 1.174 -12.645 1.00 91.31 110 ALA A O 1
ATOM 834 N N . LEU A 1 111 ? 9.316 1.714 -10.462 1.00 86.94 111 LEU A N 1
ATOM 835 C CA . LEU A 1 111 ? 10.260 0.694 -10.024 1.00 86.94 111 LEU A CA 1
ATOM 836 C C . LEU A 1 111 ? 9.729 -0.726 -10.231 1.00 86.94 111 LEU A C 1
ATOM 838 O O . LEU A 1 111 ? 10.462 -1.564 -10.753 1.00 86.94 111 LEU A O 1
ATOM 842 N N . LEU A 1 112 ? 8.470 -1.007 -9.880 1.00 86.31 112 LEU A N 1
ATOM 843 C CA . LEU A 1 112 ? 7.902 -2.348 -10.052 1.00 86.31 112 LEU A CA 1
ATOM 844 C C . LEU A 1 112 ? 7.802 -2.759 -11.531 1.00 86.31 112 LEU A C 1
ATOM 846 O O . LEU A 1 112 ? 8.098 -3.899 -11.883 1.00 86.31 112 LEU A O 1
ATOM 850 N N . TYR A 1 113 ? 7.408 -1.849 -12.420 1.00 88.00 113 TYR A N 1
ATOM 851 C CA . TYR A 1 113 ? 7.398 -2.129 -13.854 1.00 88.00 113 TYR A CA 1
ATOM 852 C C . TYR A 1 113 ? 8.811 -2.334 -14.395 1.00 88.00 113 TYR A C 1
ATOM 854 O O . TYR A 1 113 ? 9.034 -3.250 -15.184 1.00 88.00 113 TYR A O 1
ATOM 862 N N . TYR A 1 114 ? 9.780 -1.541 -13.929 1.00 82.81 114 TYR A N 1
ATOM 863 C CA . TYR A 1 114 ? 11.174 -1.690 -14.334 1.00 82.81 114 TYR A CA 1
ATOM 864 C C . TYR A 1 114 ? 11.746 -3.052 -13.939 1.00 82.81 114 TYR A C 1
ATOM 866 O O . TYR A 1 114 ? 12.388 -3.708 -14.759 1.00 82.81 114 TYR A O 1
ATOM 874 N N . THR A 1 115 ? 11.497 -3.508 -12.708 1.00 78.06 115 THR A N 1
ATOM 875 C CA . THR A 1 115 ? 11.970 -4.821 -12.246 1.00 78.06 115 THR A CA 1
ATOM 876 C C . THR A 1 115 ? 11.287 -5.977 -12.970 1.00 78.06 115 THR A C 1
ATOM 878 O O . THR A 1 115 ? 11.914 -7.013 -13.172 1.00 78.06 115 THR A O 1
ATOM 881 N N . ARG A 1 116 ? 10.045 -5.788 -13.431 1.00 80.69 116 ARG A N 1
ATOM 882 C CA . ARG A 1 116 ? 9.325 -6.733 -14.302 1.00 80.69 116 ARG A CA 1
ATOM 883 C C . ARG A 1 116 ? 9.737 -6.661 -15.779 1.00 80.69 116 ARG A C 1
ATOM 885 O O . ARG A 1 116 ? 9.225 -7.439 -16.577 1.00 80.69 116 ARG A O 1
ATOM 892 N N . GLY A 1 117 ? 10.621 -5.737 -16.160 1.00 80.88 117 GLY A N 1
ATOM 893 C CA . GLY A 1 117 ? 11.044 -5.532 -17.549 1.00 80.88 117 GLY A CA 1
ATOM 894 C C . GLY A 1 117 ? 10.034 -4.783 -18.427 1.00 80.88 117 GLY A C 1
ATOM 895 O O . GLY A 1 117 ? 10.277 -4.608 -19.621 1.00 80.88 117 GLY A O 1
ATOM 896 N N . ASP A 1 118 ? 8.928 -4.284 -17.864 1.00 86.25 118 ASP A N 1
ATOM 897 C CA . ASP A 1 118 ? 7.987 -3.415 -18.577 1.00 86.25 118 ASP A CA 1
ATOM 898 C C . ASP A 1 118 ? 8.511 -1.972 -18.585 1.00 86.25 118 ASP A C 1
ATOM 900 O O . ASP A 1 118 ? 8.011 -1.067 -17.912 1.00 86.25 118 ASP A O 1
ATOM 904 N N . TYR A 1 119 ? 9.577 -1.750 -19.352 1.00 83.94 119 TYR A N 1
ATOM 905 C CA . TYR A 1 119 ? 10.245 -0.452 -19.425 1.00 83.94 119 TYR A CA 1
ATOM 906 C C . TYR A 1 119 ? 9.347 0.647 -19.994 1.00 83.94 119 TYR A C 1
ATOM 908 O O . TYR A 1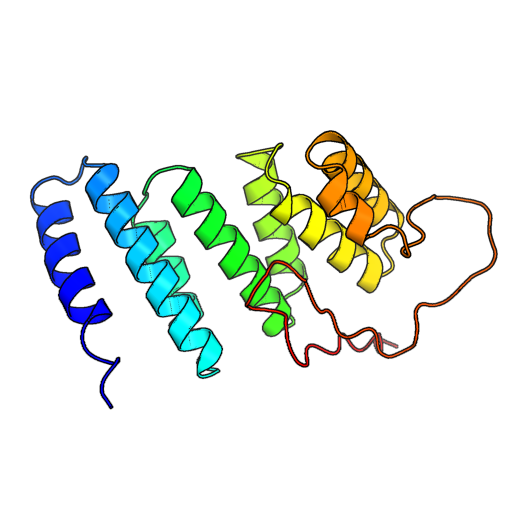 119 ? 9.547 1.820 -19.682 1.00 83.94 119 TYR A O 1
ATOM 916 N N . GLN A 1 120 ? 8.355 0.292 -20.815 1.00 87.81 120 GLN A N 1
ATOM 917 C CA . GLN A 1 120 ? 7.416 1.263 -21.359 1.00 87.81 120 GLN A CA 1
ATOM 918 C C . GLN A 1 120 ? 6.471 1.773 -20.269 1.00 87.81 120 GLN A C 1
ATOM 920 O O . GLN A 1 120 ? 6.294 2.986 -20.150 1.00 87.81 120 GLN A O 1
ATOM 925 N N . ALA A 1 121 ? 5.887 0.881 -19.462 1.00 90.44 121 ALA A N 1
ATOM 926 C CA . ALA A 1 121 ? 5.075 1.291 -18.323 1.00 90.44 121 ALA A CA 1
ATOM 927 C C . ALA A 1 121 ? 5.913 2.038 -17.285 1.00 90.44 121 ALA A C 1
ATOM 929 O O . ALA A 1 121 ? 5.525 3.127 -16.871 1.00 90.44 121 ALA A O 1
ATOM 930 N N . ALA A 1 122 ? 7.105 1.531 -16.969 1.00 87.62 122 ALA A N 1
ATOM 931 C CA . ALA A 1 122 ? 8.031 2.182 -16.051 1.00 87.62 122 ALA A CA 1
ATOM 932 C C . ALA A 1 122 ? 8.361 3.624 -16.473 1.00 87.62 122 ALA A C 1
ATOM 934 O O . ALA A 1 122 ? 8.362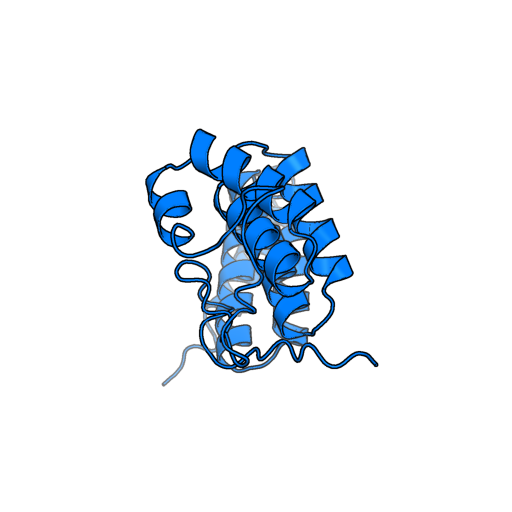 4.537 -15.651 1.00 87.62 122 ALA A O 1
ATOM 935 N N . SER A 1 123 ? 8.577 3.841 -17.776 1.00 90.62 123 SER A N 1
ATOM 936 C CA . SER A 1 123 ? 8.815 5.161 -18.362 1.00 90.62 123 SER A CA 1
ATOM 937 C C . SER A 1 123 ? 7.659 6.126 -18.153 1.00 90.62 123 SER A C 1
ATOM 939 O O . SER A 1 123 ? 7.883 7.266 -17.747 1.00 90.62 123 SER A O 1
ATOM 941 N N . ARG A 1 124 ? 6.423 5.672 -18.393 1.00 94.06 124 ARG A N 1
ATOM 942 C CA . ARG A 1 124 ? 5.229 6.505 -18.194 1.00 94.06 124 ARG A CA 1
ATOM 943 C C . ARG A 1 124 ? 5.146 7.003 -16.756 1.00 94.06 124 ARG A C 1
ATOM 945 O O . ARG A 1 124 ? 5.013 8.204 -16.545 1.00 94.06 124 ARG A O 1
ATOM 952 N N . GLU A 1 125 ? 5.297 6.096 -15.796 1.00 94.44 125 GLU A N 1
ATOM 953 C CA . GLU A 1 125 ? 5.201 6.433 -14.374 1.00 94.44 125 GLU A CA 1
ATOM 954 C C . GLU A 1 125 ? 6.364 7.317 -13.909 1.00 94.44 125 GLU A C 1
ATOM 956 O O . GLU A 1 125 ? 6.154 8.276 -13.174 1.00 94.44 125 GLU A O 1
ATOM 961 N N . PHE A 1 126 ? 7.582 7.076 -14.402 1.00 93.12 126 PHE A N 1
ATOM 962 C CA . PHE A 1 126 ? 8.730 7.943 -14.129 1.00 93.12 126 PHE A CA 1
ATOM 963 C C . PHE A 1 126 ? 8.517 9.376 -14.636 1.00 93.12 126 PHE A C 1
ATOM 965 O O . PHE A 1 126 ? 8.834 10.337 -13.936 1.00 93.12 126 PHE A O 1
ATOM 972 N N . PHE A 1 127 ? 7.995 9.549 -15.854 1.00 94.06 127 PHE A N 1
ATOM 973 C CA . PHE A 1 127 ? 7.749 10.886 -16.399 1.00 94.06 127 PHE A CA 1
ATOM 974 C C . PHE A 1 127 ? 6.583 11.594 -15.707 1.00 94.06 127 PHE A C 1
ATOM 976 O O . PHE A 1 127 ? 6.669 12.809 -15.521 1.00 94.06 127 PHE A O 1
ATOM 983 N N . ALA A 1 128 ? 5.550 10.856 -15.289 1.00 95.81 128 ALA A N 1
ATOM 984 C CA . ALA A 1 128 ? 4.494 11.385 -14.431 1.00 95.81 128 ALA A CA 1
ATOM 985 C C . ALA A 1 128 ? 5.078 11.872 -13.095 1.00 95.81 128 ALA A C 1
ATOM 987 O O . ALA A 1 128 ? 4.949 13.051 -12.769 1.00 95.81 128 ALA A O 1
ATOM 988 N N . LEU A 1 129 ? 5.844 11.018 -12.402 1.00 95.06 129 LEU A N 1
ATOM 989 C CA . LEU A 1 129 ? 6.551 11.382 -11.174 1.00 95.06 129 LEU A CA 1
ATOM 990 C C . LEU A 1 129 ? 7.417 12.626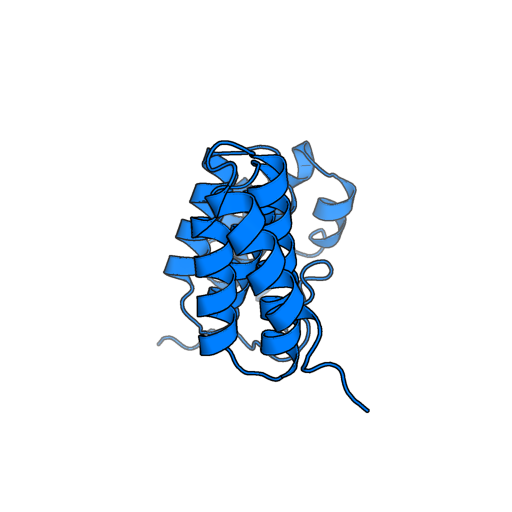 -11.368 1.00 95.06 129 LEU A C 1
ATOM 992 O O . LEU A 1 129 ? 7.339 13.547 -10.573 1.00 95.06 129 LEU A O 1
ATOM 996 N N . LYS A 1 130 ? 8.210 12.697 -12.440 1.00 93.94 130 LYS A N 1
ATOM 997 C CA . LYS A 1 130 ? 9.081 13.847 -12.720 1.00 93.94 130 LYS A CA 1
ATOM 998 C C . LYS A 1 130 ? 8.311 15.159 -12.910 1.00 93.94 130 LYS A C 1
ATOM 1000 O O . LYS A 1 130 ? 8.878 16.231 -12.690 1.00 93.94 130 LYS A O 1
ATOM 1005 N N . GLY A 1 131 ? 7.060 15.088 -13.362 1.00 95.69 131 GLY A N 1
ATOM 1006 C CA . GLY A 1 131 ? 6.162 16.239 -13.438 1.00 95.69 131 GLY A CA 1
ATOM 1007 C C . GLY A 1 131 ? 5.680 16.712 -12.065 1.00 95.69 131 GLY A C 1
ATOM 1008 O O . GLY A 1 131 ? 5.554 17.918 -11.868 1.00 95.69 131 GLY A O 1
ATOM 1009 N N . ILE A 1 132 ? 5.467 15.775 -11.138 1.00 94.69 132 ILE A N 1
ATOM 1010 C CA . ILE A 1 132 ? 4.926 15.998 -9.788 1.00 94.69 132 ILE A CA 1
ATOM 1011 C C . ILE A 1 132 ? 6.038 16.388 -8.802 1.00 94.69 132 ILE A C 1
ATOM 1013 O O . ILE A 1 132 ? 5.966 17.422 -8.144 1.00 94.69 132 ILE A O 1
ATOM 1017 N N . ASP A 1 133 ? 7.088 15.572 -8.725 1.00 93.69 133 ASP A N 1
ATOM 1018 C CA . ASP A 1 133 ? 8.210 15.688 -7.797 1.00 93.69 133 ASP A CA 1
ATOM 1019 C C . ASP A 1 133 ? 9.527 15.353 -8.520 1.00 93.69 133 ASP A C 1
ATOM 1021 O O . ASP A 1 133 ? 9.888 14.195 -8.766 1.00 93.69 133 ASP A O 1
ATOM 1025 N N . ARG A 1 134 ? 10.260 16.407 -8.897 1.00 93.00 134 ARG A N 1
ATOM 1026 C CA . ARG A 1 134 ? 11.534 16.285 -9.620 1.00 93.00 134 ARG A CA 1
ATOM 1027 C C . ARG A 1 134 ? 12.642 15.683 -8.767 1.00 93.00 134 ARG A C 1
ATOM 1029 O O . ARG A 1 134 ? 13.512 15.020 -9.332 1.00 93.00 134 ARG A O 1
ATOM 1036 N N . ASP A 1 135 ? 12.615 15.919 -7.461 1.00 90.38 135 ASP A N 1
ATOM 1037 C CA . ASP A 1 135 ? 13.659 15.460 -6.552 1.00 90.38 135 ASP A CA 1
ATOM 1038 C C . ASP A 1 135 ? 13.505 13.956 -6.326 1.00 90.38 135 ASP A C 1
ATOM 1040 O O . ASP A 1 135 ? 14.464 13.205 -6.515 1.00 90.38 135 ASP A O 1
ATOM 1044 N N . MET A 1 136 ? 12.274 13.494 -6.077 1.00 86.19 136 MET A N 1
ATOM 1045 C CA . MET A 1 136 ? 11.961 12.067 -5.979 1.00 86.19 136 MET A CA 1
ATOM 1046 C C . MET A 1 136 ? 12.219 11.335 -7.304 1.00 86.19 136 MET A C 1
ATOM 1048 O O . MET A 1 136 ? 12.761 10.230 -7.312 1.00 86.19 136 MET A O 1
ATOM 1052 N N . ALA A 1 137 ? 11.914 11.952 -8.452 1.00 87.56 137 ALA A N 1
ATOM 1053 C CA . ALA A 1 137 ? 12.302 11.395 -9.751 1.00 87.56 137 ALA A CA 1
ATOM 1054 C C . ALA A 1 137 ? 13.829 11.316 -9.928 1.00 87.56 137 ALA A C 1
ATOM 1056 O O . ALA A 1 137 ? 14.329 10.408 -10.593 1.00 87.56 137 ALA A O 1
ATOM 1057 N N . GLY A 1 138 ? 14.580 12.248 -9.335 1.00 85.88 138 GLY A N 1
ATOM 1058 C CA . GLY A 1 138 ? 16.042 12.252 -9.335 1.00 85.88 138 GLY A CA 1
ATOM 1059 C C . GLY A 1 138 ? 16.647 11.000 -8.698 1.00 85.88 138 GLY A C 1
ATOM 1060 O O . GLY A 1 138 ? 17.688 10.528 -9.158 1.00 85.88 138 GLY A O 1
ATOM 1061 N N . GLU A 1 139 ? 15.969 10.390 -7.724 1.00 83.75 139 GLU A N 1
ATOM 1062 C CA . GLU A 1 139 ? 16.394 9.115 -7.129 1.00 83.75 139 GLU A CA 1
ATOM 1063 C C . GLU A 1 139 ? 16.354 7.946 -8.120 1.00 83.75 139 GLU A C 1
ATOM 1065 O O . GLU A 1 139 ? 17.065 6.956 -7.949 1.00 83.75 139 GLU A O 1
ATOM 1070 N N . LEU A 1 140 ? 15.549 8.063 -9.178 1.00 80.00 140 LEU A N 1
ATOM 1071 C CA . LEU A 1 140 ? 15.458 7.068 -10.238 1.00 80.00 140 LEU A CA 1
ATOM 1072 C C . LEU A 1 140 ? 16.351 7.412 -11.447 1.00 80.00 140 LEU A C 1
ATOM 1074 O O . LEU A 1 140 ? 16.204 6.815 -12.511 1.00 80.00 140 LEU A O 1
ATOM 1078 N N . SER A 1 141 ? 17.281 8.364 -11.314 1.00 74.75 141 SER A N 1
ATOM 1079 C CA . SER A 1 141 ? 18.126 8.844 -12.424 1.00 74.75 141 SER A CA 1
ATOM 1080 C C . SER A 1 141 ? 19.056 7.785 -13.029 1.00 74.75 141 SER A C 1
ATOM 1082 O O . SER A 1 141 ? 19.335 7.846 -14.228 1.00 74.75 141 SER A O 1
ATOM 1084 N N . ASP A 1 142 ? 19.471 6.787 -12.245 1.00 74.44 142 ASP A N 1
ATOM 1085 C CA . ASP A 1 142 ? 20.312 5.671 -12.706 1.00 74.44 142 ASP A CA 1
ATOM 1086 C C . ASP A 1 142 ? 19.538 4.629 -13.537 1.00 74.44 142 ASP A C 1
ATOM 1088 O O . ASP A 1 142 ? 20.130 3.783 -14.217 1.00 74.44 142 ASP A O 1
ATOM 1092 N N . TYR A 1 143 ? 18.205 4.683 -13.518 1.00 75.00 143 TYR A N 1
ATOM 1093 C CA . TYR A 1 143 ? 17.349 3.756 -14.246 1.00 75.00 143 TYR A CA 1
ATOM 1094 C C . TYR A 1 143 ? 17.137 4.231 -15.686 1.00 75.00 143 TYR A C 1
ATOM 1096 O O . TYR A 1 143 ? 16.796 5.381 -15.977 1.00 75.00 143 TYR A O 1
ATOM 1104 N N . ARG A 1 144 ? 17.296 3.310 -16.639 1.00 76.12 144 ARG A N 1
ATOM 1105 C CA . ARG A 1 144 ? 17.124 3.608 -18.066 1.00 76.12 144 ARG A CA 1
ATOM 1106 C C . ARG A 1 144 ? 15.659 3.490 -18.483 1.00 76.12 144 ARG A C 1
ATOM 1108 O O . ARG A 1 144 ? 15.254 2.493 -19.067 1.00 76.12 144 ARG A O 1
ATOM 1115 N N . PHE A 1 145 ? 14.875 4.536 -18.245 1.00 72.44 145 PHE A N 1
ATOM 1116 C CA . PHE A 1 145 ? 13.461 4.578 -18.649 1.00 72.44 145 PHE A CA 1
ATOM 1117 C C . PHE A 1 145 ? 13.209 5.078 -20.082 1.00 72.44 145 PHE A C 1
ATOM 1119 O O . PHE A 1 145 ? 12.063 5.150 -20.520 1.00 72.44 145 PHE A O 1
ATOM 1126 N N . ARG A 1 146 ? 14.235 5.477 -20.846 1.00 60.81 146 ARG A N 1
ATOM 1127 C CA . ARG A 1 146 ? 14.037 5.951 -22.230 1.00 60.81 146 ARG A CA 1
ATOM 1128 C C . ARG A 1 146 ? 13.858 4.766 -23.181 1.00 60.81 146 ARG A C 1
ATOM 1130 O O . ARG A 1 146 ? 14.697 3.872 -23.226 1.00 60.81 146 ARG A O 1
ATOM 1137 N N . VAL A 1 147 ? 12.792 4.792 -23.979 1.00 58.16 147 VAL A N 1
ATOM 1138 C CA . VAL A 1 147 ? 12.501 3.749 -24.973 1.00 58.16 147 VAL A CA 1
ATOM 1139 C C . VAL A 1 147 ? 13.271 4.030 -26.273 1.00 58.16 147 VAL A C 1
ATOM 1141 O O . VAL A 1 147 ? 13.187 5.132 -26.809 1.00 58.16 147 VAL A O 1
ATOM 1144 N N . LYS A 1 148 ? 13.970 3.000 -26.779 1.00 49.91 148 LYS A N 1
ATOM 1145 C CA . LYS A 1 148 ? 14.682 2.897 -28.074 1.00 49.91 148 LYS A CA 1
ATOM 1146 C C . LYS A 1 148 ? 15.917 3.792 -28.257 1.00 49.91 148 LYS A C 1
ATOM 1148 O O . LYS A 1 148 ? 15.832 4.837 -28.875 1.00 49.91 148 LYS A O 1
ATOM 1153 N N . THR A 1 149 ? 17.061 3.314 -27.766 1.00 42.53 149 THR A N 1
ATOM 1154 C CA . THR A 1 149 ? 18.371 3.197 -28.456 1.00 42.53 149 THR A CA 1
ATOM 1155 C C . THR A 1 149 ? 19.469 3.204 -27.398 1.00 42.53 149 THR A C 1
ATOM 1157 O O . THR A 1 149 ? 20.062 4.240 -27.123 1.00 42.53 149 THR A O 1
ATOM 1160 N N . SER A 1 150 ? 19.741 2.076 -26.760 1.00 41.91 150 SER A N 1
ATOM 1161 C CA . SER A 1 150 ? 21.089 1.789 -26.270 1.00 41.91 150 SER A CA 1
ATOM 1162 C C . SER A 1 150 ? 21.104 0.358 -25.777 1.00 41.91 150 SER A C 1
ATOM 1164 O O . SER A 1 150 ? 20.158 -0.092 -25.133 1.00 41.91 150 SER A O 1
ATOM 1166 N N . THR A 1 151 ? 22.163 -0.339 -26.141 1.00 43.41 151 THR A N 1
ATOM 1167 C CA . THR A 1 151 ? 22.476 -1.713 -25.786 1.00 43.41 151 THR A CA 1
ATOM 1168 C C . THR A 1 151 ? 22.201 -1.996 -24.310 1.00 43.41 151 THR A C 1
ATOM 1170 O O . THR A 1 151 ? 22.479 -1.171 -23.431 1.00 43.41 151 THR A O 1
ATOM 1173 N N . GLU A 1 152 ? 21.595 -3.163 -24.076 1.00 45.16 152 GLU A N 1
ATOM 1174 C CA . GLU A 1 152 ? 21.248 -3.704 -22.767 1.00 45.16 152 GLU A CA 1
ATOM 1175 C C . GLU A 1 152 ? 22.350 -3.424 -21.743 1.00 45.16 152 GLU A C 1
ATOM 1177 O O . GLU A 1 152 ? 23.457 -3.950 -21.827 1.00 45.16 152 GLU A O 1
ATOM 1182 N N . VAL A 1 153 ? 22.020 -2.633 -20.728 1.00 46.62 153 VAL A N 1
ATOM 1183 C CA . VAL A 1 153 ? 22.619 -2.843 -19.416 1.00 46.62 153 VAL A CA 1
ATOM 1184 C C . VAL A 1 153 ? 21.520 -3.512 -18.620 1.00 46.62 153 VAL A C 1
ATOM 1186 O O . VAL A 1 153 ? 20.604 -2.849 -18.135 1.00 46.62 153 VAL A O 1
ATOM 1189 N N . LYS A 1 154 ? 21.572 -4.848 -18.569 1.00 43.50 154 LYS A N 1
ATOM 1190 C CA . LYS A 1 154 ? 20.798 -5.605 -17.586 1.00 43.50 154 LYS A CA 1
ATOM 1191 C C . LYS A 1 154 ? 21.108 -5.005 -16.212 1.00 43.50 154 LYS A C 1
ATOM 1193 O O . LYS A 1 154 ? 22.283 -4.734 -15.938 1.00 43.50 154 LYS A O 1
ATOM 1198 N N . PRO A 1 155 ? 20.096 -4.760 -15.365 1.00 42.66 155 PRO A N 1
ATOM 1199 C CA . PRO A 1 155 ? 20.353 -4.272 -14.021 1.00 42.66 155 PRO A CA 1
ATOM 1200 C C . PRO A 1 155 ? 21.276 -5.261 -13.297 1.00 42.66 155 PRO A C 1
ATOM 1202 O O . PRO A 1 155 ? 21.268 -6.455 -13.627 1.00 42.66 155 PRO A O 1
ATOM 1205 N N . PRO A 1 156 ? 22.081 -4.806 -12.321 1.00 37.84 156 PRO A N 1
ATOM 1206 C CA . PRO A 1 156 ? 22.836 -5.730 -11.493 1.00 37.84 156 PRO A CA 1
ATOM 1207 C C . PRO A 1 156 ? 21.864 -6.783 -10.952 1.00 37.84 156 PRO A C 1
ATOM 1209 O O . PRO A 1 156 ? 20.801 -6.447 -10.423 1.00 37.84 156 PRO A O 1
ATOM 1212 N N . VAL A 1 157 ? 22.252 -8.052 -11.121 1.00 42.22 157 VAL A N 1
ATOM 1213 C CA . VAL A 1 157 ? 21.507 -9.322 -10.928 1.00 42.22 157 VAL A CA 1
ATOM 1214 C C . VAL A 1 157 ? 20.939 -9.497 -9.501 1.00 42.22 157 VAL A C 1
ATOM 1216 O O . VAL A 1 157 ? 20.430 -10.542 -9.116 1.00 42.22 157 VAL A O 1
ATOM 1219 N N . LYS A 1 158 ? 21.021 -8.459 -8.671 1.00 40.88 158 LYS A N 1
ATOM 1220 C CA . LYS A 1 158 ? 20.580 -8.427 -7.286 1.00 40.88 158 LYS A CA 1
ATOM 1221 C C . LYS A 1 158 ? 20.272 -6.992 -6.863 1.00 40.88 158 LYS A C 1
ATOM 1223 O O . LYS A 1 158 ? 20.879 -6.464 -5.934 1.00 40.88 158 LYS A O 1
ATOM 1228 N N . THR A 1 159 ? 19.362 -6.325 -7.569 1.00 39.00 159 THR A N 1
ATOM 1229 C CA . THR A 1 159 ? 18.885 -5.019 -7.104 1.00 39.00 159 THR A CA 1
ATOM 1230 C C . THR A 1 159 ? 17.917 -5.287 -5.958 1.00 39.00 159 THR A C 1
ATOM 1232 O O . THR A 1 159 ? 16.767 -5.659 -6.179 1.00 39.00 159 THR A O 1
ATOM 1235 N N . MET A 1 160 ? 18.412 -5.191 -4.718 1.00 37.19 160 MET A N 1
ATOM 1236 C CA . MET A 1 160 ? 17.536 -5.065 -3.558 1.00 37.19 160 MET A CA 1
ATOM 1237 C C . MET A 1 160 ? 16.604 -3.907 -3.868 1.00 37.19 160 MET A C 1
ATOM 1239 O O . MET A 1 160 ? 17.067 -2.785 -4.060 1.00 37.19 160 MET A O 1
ATOM 1243 N N . ILE A 1 161 ? 15.306 -4.178 -3.949 1.00 45.16 161 ILE A N 1
ATOM 1244 C CA . ILE A 1 161 ? 14.338 -3.102 -3.911 1.00 45.16 161 ILE A CA 1
ATOM 1245 C C . ILE A 1 161 ? 14.507 -2.466 -2.532 1.00 45.16 161 ILE A C 1
ATOM 1247 O O . ILE A 1 161 ? 14.041 -3.005 -1.535 1.00 45.16 161 ILE A O 1
ATOM 1251 N N . THR A 1 162 ? 15.250 -1.368 -2.474 1.00 40.44 162 THR A N 1
ATOM 1252 C CA . THR A 1 162 ? 15.234 -0.426 -1.365 1.00 40.44 162 THR A CA 1
ATOM 1253 C C . THR A 1 162 ? 14.476 0.790 -1.853 1.00 40.44 162 THR A C 1
ATOM 1255 O O . THR A 1 162 ? 15.057 1.665 -2.488 1.00 40.44 162 THR A O 1
ATOM 1258 N N . PHE A 1 163 ? 13.172 0.827 -1.584 1.00 47.47 163 PHE A N 1
ATOM 1259 C CA . PHE A 1 163 ? 12.375 2.039 -1.767 1.00 47.47 163 PHE A CA 1
ATOM 1260 C C . PHE A 1 163 ? 12.783 3.021 -0.672 1.00 47.47 163 PHE A C 1
ATOM 1262 O O . PHE A 1 163 ? 12.314 2.926 0.467 1.00 47.47 163 PHE A O 1
ATOM 1269 N N . LYS A 1 164 ? 13.711 3.930 -0.973 1.00 39.44 164 LYS A N 1
ATOM 1270 C CA . LYS A 1 164 ? 14.136 4.949 -0.014 1.00 39.44 164 LYS A CA 1
ATOM 1271 C C . LYS A 1 164 ? 12.998 5.974 0.094 1.00 39.44 164 LYS A C 1
ATOM 1273 O O . LYS A 1 164 ? 12.890 6.886 -0.697 1.00 39.44 164 LYS A O 1
ATOM 1278 N N . GLY A 1 165 ? 12.074 5.729 1.022 1.00 39.22 165 GLY A N 1
ATOM 1279 C CA . GLY A 1 165 ? 10.806 6.464 1.143 1.00 39.22 165 GLY A CA 1
ATOM 1280 C C . GLY A 1 165 ? 9.631 5.579 1.568 1.00 39.22 165 GLY A C 1
ATOM 1281 O O . GLY A 1 165 ? 8.702 6.060 2.212 1.00 39.22 165 GLY A O 1
ATOM 1282 N N . SER A 1 166 ? 9.716 4.265 1.325 1.00 42.53 166 SER A N 1
ATOM 1283 C CA . SER A 1 166 ? 8.744 3.283 1.817 1.00 42.53 166 SER A CA 1
ATOM 1284 C C . SER A 1 166 ? 9.401 2.452 2.925 1.00 42.53 166 SER A C 1
ATOM 1286 O O . SER A 1 166 ? 10.168 1.534 2.618 1.00 42.53 166 SER A O 1
ATOM 1288 N N . PRO A 1 167 ? 9.115 2.710 4.220 1.00 44.06 167 PRO A N 1
ATOM 1289 C CA . PRO A 1 167 ? 9.743 1.992 5.341 1.00 44.06 167 PRO A CA 1
ATOM 1290 C C . PRO A 1 167 ? 9.563 0.463 5.274 1.00 44.06 167 PRO A C 1
ATOM 1292 O O . PRO A 1 167 ? 10.296 -0.283 5.920 1.00 44.06 167 PRO A O 1
ATOM 1295 N N . LEU A 1 168 ? 8.625 -0.005 4.448 1.00 49.25 168 LEU A N 1
ATOM 1296 C CA . LEU A 1 168 ? 8.233 -1.398 4.267 1.00 49.25 168 LEU A CA 1
ATOM 1297 C C . LEU A 1 168 ? 9.125 -2.214 3.334 1.00 49.25 168 LEU A C 1
ATOM 1299 O O . LEU A 1 168 ? 9.079 -3.438 3.389 1.00 49.25 168 LEU A O 1
ATOM 1303 N N . LEU A 1 169 ? 9.929 -1.573 2.490 1.00 52.34 169 LEU A N 1
ATOM 1304 C CA . LEU A 1 169 ? 10.689 -2.254 1.439 1.00 52.34 169 LEU A CA 1
ATOM 1305 C C . LEU A 1 169 ? 12.187 -1.972 1.594 1.00 52.34 169 LEU A C 1
ATOM 1307 O O . LEU A 1 169 ? 12.880 -1.709 0.626 1.00 52.34 169 LEU A O 1
ATOM 1311 N N . THR A 1 170 ? 12.691 -1.955 2.831 1.00 44.19 170 THR A N 1
ATOM 1312 C CA . THR A 1 170 ? 14.063 -1.516 3.150 1.00 44.19 170 THR A CA 1
ATOM 1313 C C . THR A 1 170 ? 15.070 -2.652 3.351 1.00 44.19 170 THR A C 1
ATOM 1315 O O . THR A 1 170 ? 16.272 -2.392 3.336 1.00 44.19 170 THR A O 1
ATOM 1318 N N . LYS A 1 171 ? 14.641 -3.916 3.492 1.00 38.41 171 LYS A N 1
ATOM 1319 C CA . LYS A 1 171 ? 15.553 -5.075 3.564 1.00 38.41 171 LYS A CA 1
ATOM 1320 C C . LYS A 1 171 ? 14.959 -6.332 2.922 1.00 38.41 171 LYS A C 1
ATOM 1322 O O . LYS A 1 171 ? 13.982 -6.880 3.418 1.00 38.41 171 LYS A O 1
ATOM 1327 N N . GLY A 1 172 ? 15.634 -6.842 1.889 1.00 41.62 172 GLY A N 1
ATOM 1328 C CA . GLY A 1 172 ? 15.620 -8.270 1.547 1.00 41.62 172 GLY A CA 1
ATOM 1329 C C . GLY A 1 172 ? 14.564 -8.776 0.563 1.00 41.62 172 GLY A C 1
ATOM 1330 O O . GLY A 1 172 ? 14.553 -9.977 0.311 1.00 41.62 172 GLY A O 1
ATOM 1331 N N . THR A 1 173 ? 13.724 -7.931 -0.042 1.00 45.16 173 THR A N 1
ATOM 1332 C CA . THR A 1 173 ? 12.861 -8.388 -1.147 1.00 45.16 173 THR A CA 1
ATOM 1333 C C . THR A 1 173 ? 13.703 -8.500 -2.417 1.00 45.16 173 THR A C 1
ATOM 1335 O O . THR A 1 173 ? 13.890 -7.538 -3.161 1.00 45.16 173 THR A O 1
ATOM 1338 N N . VAL A 1 174 ? 14.294 -9.678 -2.613 1.00 42.25 174 VAL A N 1
ATOM 1339 C CA . VAL A 1 174 ? 14.916 -10.074 -3.875 1.00 42.25 174 VAL A CA 1
ATOM 1340 C C . VAL A 1 174 ? 13.778 -10.496 -4.795 1.00 42.25 174 VAL A C 1
ATOM 1342 O O . VAL A 1 174 ? 13.224 -11.575 -4.616 1.00 42.25 174 VAL A O 1
ATOM 1345 N N . LEU A 1 175 ? 13.410 -9.647 -5.757 1.00 44.84 175 LEU A N 1
ATOM 1346 C CA . LEU A 1 175 ? 12.609 -10.108 -6.887 1.00 44.84 175 LEU A CA 1
ATOM 1347 C C . LEU A 1 175 ? 13.541 -10.958 -7.753 1.00 44.84 175 LEU A C 1
ATOM 1349 O O . LEU A 1 175 ? 14.403 -10.427 -8.453 1.00 44.84 175 LEU A O 1
ATOM 1353 N N . SER A 1 176 ? 13.449 -12.281 -7.633 1.00 39.53 176 SER A N 1
ATOM 1354 C CA . SER A 1 176 ? 14.141 -13.173 -8.556 1.00 39.53 176 SER A CA 1
ATOM 1355 C C . SER A 1 176 ? 13.526 -12.993 -9.939 1.00 39.53 176 SER A C 1
ATOM 1357 O O . SER A 1 176 ? 12.329 -13.205 -10.109 1.00 39.53 176 SER A O 1
ATOM 1359 N N . SER A 1 177 ? 14.340 -12.658 -10.938 1.00 41.00 177 SER A N 1
ATOM 1360 C CA . SER A 1 177 ? 13.932 -12.649 -12.347 1.00 41.00 177 SER A CA 1
ATOM 1361 C C . SER A 1 177 ? 13.770 -14.055 -12.943 1.00 41.00 177 SER A C 1
ATOM 1363 O O . SER A 1 177 ? 13.766 -14.199 -14.162 1.00 41.00 177 SER A O 1
ATOM 1365 N N . ASP A 1 178 ? 13.665 -15.099 -12.120 1.00 41.31 178 ASP A N 1
ATOM 1366 C CA . ASP A 1 178 ? 13.613 -16.477 -12.598 1.00 41.31 178 ASP A CA 1
ATOM 1367 C C . ASP A 1 178 ? 12.165 -16.924 -12.790 1.00 41.31 178 ASP A C 1
ATOM 1369 O O . ASP A 1 178 ? 11.558 -17.583 -11.948 1.00 41.31 178 ASP A O 1
ATOM 1373 N N . ALA A 1 179 ? 11.635 -16.598 -13.963 1.00 32.88 179 ALA A N 1
ATOM 1374 C CA . ALA A 1 179 ? 10.563 -17.357 -14.583 1.00 32.88 179 ALA A CA 1
ATOM 1375 C C . ALA A 1 179 ? 10.978 -17.689 -16.024 1.00 32.88 179 ALA A C 1
ATOM 1377 O O . ALA A 1 179 ? 10.740 -16.896 -16.924 1.00 32.88 179 ALA A O 1
ATOM 1378 N N . ARG A 1 180 ? 11.650 -18.846 -16.146 1.00 35.62 180 ARG A N 1
ATOM 1379 C CA . ARG A 1 180 ? 11.852 -19.732 -17.315 1.00 35.62 180 ARG A CA 1
ATOM 1380 C C . ARG A 1 180 ? 11.955 -19.118 -18.712 1.00 35.62 180 ARG A C 1
ATOM 1382 O O . ARG A 1 180 ? 10.928 -18.637 -19.231 1.00 35.62 180 ARG A O 1
#

Solvent-accessible surface area (backbone atoms only — not comparable to full-atom values): 10038 Å² total; per-residue (Å²): 133,90,77,87,59,60,60,68,53,49,50,54,54,36,52,50,51,28,68,78,40,71,84,42,43,66,45,16,24,52,42,18,47,50,23,40,53,50,16,53,54,27,50,75,72,65,39,56,68,64,15,49,52,26,27,52,52,14,50,72,43,58,30,45,67,71,51,44,46,53,34,42,53,52,49,19,52,50,24,49,75,68,70,36,50,71,59,18,51,55,38,34,51,50,43,36,72,76,40,77,79,46,47,68,44,26,52,51,48,15,52,54,26,44,77,71,65,39,41,69,62,12,24,53,26,41,55,53,19,40,71,69,35,55,68,70,36,53,76,50,63,90,54,82,46,77,83,89,86,73,81,86,75,75,71,70,97,73,63,61,50,56,46,89,88,41,90,86,37,66,74,79,53,68,79,74,86,80,75,130

pLDDT: mean 80.24, std 20.53, range [32.88, 97.38]

Sequence (180 aa):
MAAGGQPDQAIKIIQQAVKLNPKSVEARSLLGAVYNQQAMALLQQGNLDAARQALEAGIQAKGDAAVTEALHNNLACLYVREDKLDRAVGTWQEVIRQNPDMPQAHYNLALLYYTRGDYQAASREFFALKGIDRDMAGELSDYRFRVKTSTEVKPPVKTMITFKGSPLLTKGTVLSSDAR

Radius of gyration: 18.1 Å; Cα contacts (8 Å, |Δi|>4): 216; chains: 1; bounding box: 44×36×56 Å

Mean predicted aligned error: 8.85 Å

Secondary structure (DSSP, 8-state):
---SSHHHHHHHHHHHHHHH-TT-HHHHHHHHHHHHHHHHHHHHTT-HHHHHHHHHHHHHT---HHHHHHHHHHHHHHHHHTT-HHHHHHHHHHHHHH-TT-HHHHHHHHHHHHHTT-HHHHHHHHHHHHHH-HHHHHTTTTS----S-S---PPPTT-----TT-GGGSS---------

Foldseek 3Di:
DDPPPPLVVQLVVLVVVCVVPVPDLPSLLSNLVSLQVVLVVCLVVVNLVSSLVSLVVSCVSNHDLVSNLSSLQLNLLSCLVVVVNVSSLVSLVVSCVVPVLDLSSLLVQLVSCVLVVVLQSNLVSLVSSCVNPVVSSVVCVVPDSDPDDDDDPDPPQFPQPCPVVRPNRHDDSGPHPDDD